Protein AF-A0A7W8HBX2-F1 (afdb_monomer)

Organism: NCBI:txid673271

Solvent-accessible surface area (backbone atoms only — not comparable to full-atom values): 14886 Å² total; per-residue (Å²): 116,73,76,64,54,59,56,54,52,51,50,52,51,31,50,53,49,50,50,54,51,50,54,46,42,48,47,45,54,51,47,56,46,41,61,67,69,67,55,50,74,34,89,86,53,46,50,66,70,73,65,54,54,80,87,74,45,65,56,66,61,54,42,68,72,73,43,78,61,72,91,78,79,60,61,89,78,39,52,32,69,34,90,53,70,47,62,25,18,74,44,86,67,99,77,50,48,79,72,44,74,48,56,47,75,41,57,30,41,41,57,47,45,60,87,52,49,21,77,51,47,35,46,43,69,40,91,51,71,59,37,26,41,28,35,66,73,36,42,59,70,51,48,52,53,50,64,72,71,43,95,52,77,72,89,77,59,98,82,64,100,77,63,77,81,60,63,25,32,29,44,41,70,56,53,41,48,52,50,44,50,32,54,73,61,37,72,93,41,56,82,44,64,86,52,36,90,83,36,63,65,63,49,38,48,48,46,55,41,44,51,33,51,49,35,36,78,63,17,38,39,83,40,72,66,57,77,82,73,75,72,56,71,71,54,53,52,48,50,50,53,31,53,53,46,51,52,53,52,52,52,54,54,55,59,74,73,108

Mean predicted aligned error: 9.75 Å

Foldseek 3Di:
DVVVVVLVVLLVLLVVLVVVLVVLLVVLVVVVVCLVVVLDADPPQCCQVVQPPPQPDPVVCVCVVQQPQDLPDFDLAQKFAAQAKFFFWADPDDDTDTPDIDHHRFIFGDGGALQRCDAQSPWDFHPDAQKTKHFHTHGPVRSVVQVVPPPDPSPPDPPDDDGCPDIGIGGNVVSLVVNLRSLVPDPVNVVCPVVCVVPSRPVSVCSRCVNQVRCSVSSHHHHPHNDSDSDDPVSVVSVVSSVVSVVVVVVVVVVVVD

Structure (mmCIF, N/CA/C/O backbone):
data_AF-A0A7W8HBX2-F1
#
_entry.id   AF-A0A7W8HBX2-F1
#
loop_
_atom_site.group_PDB
_atom_site.id
_atom_site.type_symbol
_atom_site.label_atom_id
_atom_site.label_alt_id
_atom_site.label_comp_id
_atom_site.label_asym_id
_atom_site.label_entity_id
_atom_site.label_seq_id
_atom_site.pdbx_PDB_ins_code
_atom_site.Cartn_x
_atom_site.Cartn_y
_atom_site.Cartn_z
_atom_site.occupancy
_atom_site.B_iso_or_equiv
_atom_site.auth_seq_id
_atom_site.auth_comp_id
_atom_site.auth_asym_id
_atom_site.auth_atom_id
_atom_site.pdbx_PDB_model_num
ATOM 1 N N . MET A 1 1 ? 26.185 17.546 -48.316 1.00 60.44 1 MET A N 1
ATOM 2 C CA . MET A 1 1 ? 26.866 16.833 -47.206 1.00 60.44 1 MET A CA 1
ATOM 3 C C . MET A 1 1 ? 26.104 16.859 -45.871 1.00 60.44 1 MET A C 1
ATOM 5 O O . MET A 1 1 ? 25.909 15.790 -45.310 1.00 60.44 1 MET A O 1
ATOM 9 N N . ARG A 1 2 ? 25.589 18.003 -45.381 1.00 64.12 2 ARG A N 1
ATOM 10 C CA . ARG A 1 2 ? 24.920 18.107 -44.056 1.00 64.12 2 ARG A CA 1
ATOM 11 C C . ARG A 1 2 ? 23.754 17.130 -43.786 1.00 64.12 2 ARG A C 1
ATOM 13 O O . ARG A 1 2 ? 23.665 16.614 -42.680 1.00 64.12 2 ARG A O 1
ATOM 20 N N . LYS A 1 3 ? 22.899 16.806 -44.769 1.00 64.56 3 LYS A N 1
ATOM 21 C CA . LYS A 1 3 ? 21.737 15.904 -44.565 1.00 64.56 3 LYS A CA 1
ATOM 22 C C . LYS A 1 3 ? 22.113 14.458 -44.187 1.00 64.56 3 LYS A C 1
ATOM 24 O O . LYS A 1 3 ? 21.355 13.801 -43.486 1.00 64.56 3 LYS A O 1
ATOM 29 N N . TYR A 1 4 ? 23.287 13.977 -44.603 1.00 67.50 4 TYR A N 1
ATOM 30 C CA . TYR A 1 4 ? 23.757 12.622 -44.282 1.00 67.50 4 TYR A CA 1
ATOM 31 C C . TYR A 1 4 ? 24.335 12.505 -42.867 1.00 67.50 4 TYR A C 1
ATOM 33 O O . TYR A 1 4 ? 24.318 11.424 -42.284 1.00 67.50 4 TYR A O 1
ATOM 41 N N . PHE A 1 5 ? 24.822 13.615 -42.310 1.00 71.94 5 PHE A N 1
ATOM 42 C CA . PHE A 1 5 ? 25.426 13.646 -40.982 1.00 71.94 5 PHE A CA 1
ATOM 43 C C . PHE A 1 5 ? 24.371 13.465 -39.880 1.00 71.94 5 PHE A C 1
ATOM 45 O O . PHE A 1 5 ? 24.514 12.600 -39.020 1.00 71.94 5 PHE A O 1
ATOM 52 N N . PHE A 1 6 ? 23.245 14.180 -39.980 1.00 70.75 6 PHE A N 1
ATOM 53 C CA . PHE A 1 6 ? 22.146 14.081 -39.010 1.00 70.75 6 PHE A CA 1
ATOM 54 C C . PHE A 1 6 ? 21.477 12.699 -38.974 1.00 70.75 6 PHE A C 1
ATOM 56 O O . PHE A 1 6 ? 21.099 12.231 -37.904 1.00 70.75 6 PHE A O 1
ATOM 63 N N . GLY A 1 7 ? 21.367 12.013 -40.118 1.00 73.81 7 GLY A N 1
ATOM 64 C CA . GLY A 1 7 ? 20.793 10.662 -40.169 1.00 73.81 7 GLY A CA 1
ATOM 65 C C . GLY A 1 7 ? 21.642 9.616 -39.439 1.00 73.81 7 GLY A C 1
ATOM 66 O O . GLY A 1 7 ? 21.097 8.731 -38.786 1.00 73.81 7 GLY A O 1
ATOM 67 N N . ARG A 1 8 ? 22.975 9.741 -39.505 1.00 78.62 8 ARG A N 1
ATOM 68 C CA . ARG A 1 8 ? 23.899 8.832 -38.808 1.00 78.62 8 ARG A CA 1
ATOM 69 C C . ARG A 1 8 ? 23.868 9.039 -37.297 1.00 78.62 8 ARG A C 1
ATOM 71 O O . ARG A 1 8 ? 23.810 8.059 -36.567 1.00 78.62 8 ARG A O 1
ATOM 78 N N . ILE A 1 9 ? 23.834 10.291 -36.841 1.00 79.81 9 ILE A N 1
ATOM 79 C CA . ILE A 1 9 ? 23.734 10.607 -35.409 1.00 79.81 9 ILE A CA 1
ATOM 80 C C . ILE A 1 9 ? 22.424 10.067 -34.828 1.00 79.81 9 ILE A C 1
ATOM 82 O O . ILE A 1 9 ? 22.454 9.372 -33.820 1.00 79.81 9 ILE A O 1
ATOM 86 N N . GLY A 1 10 ? 21.288 10.303 -35.496 1.00 77.12 10 GLY A N 1
ATOM 87 C CA . GLY A 1 10 ? 19.992 9.803 -35.022 1.00 77.12 10 GLY A CA 1
ATOM 88 C C . GLY A 1 10 ? 19.938 8.276 -34.901 1.00 77.12 10 GLY A C 1
ATOM 89 O O . GLY A 1 10 ? 19.390 7.756 -33.934 1.00 77.12 10 GLY A O 1
ATOM 90 N N . MET A 1 11 ? 20.561 7.556 -35.839 1.00 76.94 11 MET A N 1
ATOM 91 C CA . MET A 1 11 ? 20.664 6.095 -35.786 1.00 76.94 11 MET A CA 1
ATOM 92 C C . MET A 1 11 ? 21.526 5.621 -34.610 1.00 76.94 11 MET A C 1
ATOM 94 O O . MET A 1 11 ? 21.124 4.707 -33.898 1.00 76.94 11 MET A O 1
ATOM 98 N N . VAL A 1 12 ? 22.676 6.259 -34.371 1.00 81.44 12 VAL A N 1
ATOM 99 C CA . VAL A 1 12 ? 23.541 5.943 -33.222 1.00 81.44 12 VAL A CA 1
ATOM 100 C C . VAL A 1 12 ? 22.809 6.200 -31.903 1.00 81.44 12 VAL A C 1
ATOM 102 O O . VAL A 1 12 ? 22.825 5.338 -31.029 1.00 81.44 12 VAL A O 1
ATOM 105 N N . CYS A 1 13 ? 22.099 7.325 -31.775 1.00 78.25 13 CYS A N 1
ATOM 106 C CA . CYS A 1 13 ? 21.279 7.610 -30.597 1.00 78.25 13 CYS A CA 1
ATOM 107 C C . CYS A 1 13 ? 20.197 6.544 -30.382 1.00 78.25 13 CYS A C 1
ATOM 109 O O . CYS A 1 13 ? 20.060 6.053 -29.266 1.00 78.25 13 CYS A O 1
ATOM 111 N N . ALA A 1 14 ? 19.473 6.136 -31.430 1.00 77.38 14 ALA A N 1
ATOM 112 C CA . ALA A 1 14 ? 18.455 5.089 -31.326 1.00 77.38 14 ALA A CA 1
ATOM 113 C C . ALA A 1 14 ? 19.051 3.739 -30.891 1.00 77.38 14 ALA A C 1
ATOM 115 O O . ALA A 1 14 ? 18.475 3.062 -30.044 1.00 77.38 14 ALA A O 1
ATOM 116 N N . ILE A 1 15 ? 20.228 3.368 -31.406 1.00 80.31 15 ILE A N 1
ATOM 117 C CA . ILE A 1 15 ? 20.931 2.144 -30.991 1.00 80.31 15 ILE A CA 1
ATOM 118 C C . ILE A 1 15 ? 21.321 2.215 -29.509 1.00 80.31 15 ILE A C 1
ATOM 120 O O . ILE A 1 15 ? 21.057 1.270 -28.771 1.00 80.31 15 ILE A O 1
ATOM 124 N N . ILE A 1 16 ? 21.894 3.334 -29.049 1.00 82.75 16 ILE A N 1
ATOM 125 C CA . ILE A 1 16 ? 22.243 3.530 -27.631 1.00 82.75 16 ILE A CA 1
ATOM 126 C C . ILE A 1 16 ? 20.991 3.420 -26.753 1.00 82.75 16 ILE A C 1
ATOM 128 O O . ILE A 1 16 ? 20.999 2.697 -25.761 1.00 82.75 16 ILE A O 1
ATOM 132 N N . CYS A 1 17 ? 19.896 4.075 -27.145 1.00 78.44 17 CYS A N 1
ATOM 133 C CA . CYS A 1 17 ? 18.618 3.995 -26.442 1.00 78.44 17 CYS A CA 1
ATOM 134 C C . CYS A 1 17 ? 18.110 2.545 -26.355 1.00 78.44 17 CYS A C 1
ATOM 136 O O . CYS A 1 17 ? 17.667 2.111 -25.295 1.00 78.44 17 CYS A O 1
ATOM 138 N N . ALA A 1 18 ? 18.211 1.779 -27.447 1.00 78.88 18 ALA A N 1
ATOM 139 C CA . ALA A 1 18 ? 17.781 0.383 -27.486 1.00 78.88 18 ALA A CA 1
ATOM 140 C C . ALA A 1 18 ? 18.631 -0.510 -26.574 1.00 78.88 18 ALA A C 1
ATOM 142 O O . ALA A 1 18 ? 18.089 -1.352 -25.863 1.00 78.88 18 ALA A O 1
ATOM 143 N N . ILE A 1 19 ? 19.950 -0.296 -26.545 1.00 81.81 19 ILE A N 1
ATOM 144 C CA . ILE A 1 19 ? 20.858 -1.004 -25.634 1.00 81.81 19 ILE A CA 1
ATOM 145 C C . ILE A 1 19 ? 20.510 -0.684 -24.176 1.00 81.81 19 ILE A C 1
ATOM 147 O O . ILE A 1 19 ? 20.417 -1.604 -23.369 1.00 81.81 19 ILE A O 1
ATOM 151 N N . LEU A 1 20 ? 20.265 0.586 -23.838 1.00 81.19 20 LEU A N 1
ATOM 152 C CA . LEU A 1 20 ? 19.865 0.986 -22.484 1.00 81.19 20 LEU A CA 1
ATOM 153 C C . LEU A 1 20 ? 18.537 0.339 -22.060 1.00 81.19 20 LEU A C 1
ATOM 155 O O . LEU A 1 20 ? 18.431 -0.144 -20.934 1.00 81.19 20 LEU A O 1
ATOM 159 N N . LEU A 1 21 ? 17.554 0.264 -22.965 1.00 78.44 21 LEU A N 1
ATOM 160 C CA . LEU A 1 21 ? 16.304 -0.470 -22.737 1.00 78.44 21 LEU A CA 1
ATOM 161 C C . LEU A 1 21 ? 16.543 -1.956 -22.491 1.00 78.44 21 LEU A C 1
ATOM 163 O O . LEU A 1 21 ? 16.004 -2.498 -21.532 1.00 78.44 21 LEU A O 1
ATOM 167 N N . MET A 1 22 ? 17.365 -2.611 -23.316 1.00 79.06 22 MET A N 1
ATOM 168 C CA . MET A 1 22 ? 17.658 -4.037 -23.151 1.00 79.06 22 MET A CA 1
ATOM 169 C C . MET A 1 22 ? 18.416 -4.331 -21.857 1.00 79.06 22 MET A C 1
ATOM 171 O O . MET A 1 22 ? 18.051 -5.271 -21.155 1.00 79.06 22 MET A O 1
ATOM 175 N N . LEU A 1 23 ? 19.434 -3.536 -21.512 1.00 77.75 23 LEU A N 1
ATOM 176 C CA . LEU A 1 23 ? 20.180 -3.688 -20.259 1.00 77.75 23 LEU A CA 1
ATOM 177 C C . LEU A 1 23 ? 19.261 -3.535 -19.049 1.00 77.75 23 LEU A C 1
ATOM 179 O O . LEU A 1 23 ? 19.362 -4.308 -18.102 1.00 77.75 23 LEU A O 1
ATOM 183 N N . ARG A 1 24 ? 18.333 -2.578 -19.097 1.00 68.69 24 ARG A N 1
ATOM 184 C CA . ARG A 1 24 ? 17.406 -2.337 -17.995 1.00 68.69 24 ARG A CA 1
ATOM 185 C C . ARG A 1 24 ? 16.304 -3.387 -17.903 1.00 68.69 24 ARG A C 1
ATOM 187 O O . ARG A 1 24 ? 16.041 -3.848 -16.805 1.00 68.69 24 ARG A O 1
ATOM 194 N N . LEU A 1 25 ? 15.717 -3.818 -19.022 1.00 71.88 25 LEU A N 1
ATOM 195 C CA . LEU A 1 25 ? 14.775 -4.943 -19.043 1.00 71.88 25 LEU A CA 1
ATOM 196 C C . LEU A 1 25 ? 15.444 -6.212 -18.501 1.00 71.88 25 LEU A C 1
ATOM 198 O O . LEU A 1 25 ? 14.856 -6.924 -17.694 1.00 71.88 25 LEU A O 1
ATOM 202 N N . SER A 1 26 ? 16.695 -6.455 -18.902 1.00 73.62 26 SER A N 1
ATOM 203 C CA . SER A 1 26 ? 17.500 -7.561 -18.380 1.00 73.62 26 SER A CA 1
ATOM 204 C C . SER A 1 26 ? 17.740 -7.407 -16.881 1.00 73.62 26 SER A C 1
ATOM 206 O O . SER A 1 26 ? 17.541 -8.371 -16.155 1.00 73.62 26 SER A O 1
ATOM 208 N N . TYR A 1 27 ? 18.097 -6.209 -16.405 1.00 74.31 27 TYR A N 1
ATOM 209 C CA . TYR A 1 27 ? 18.223 -5.920 -14.975 1.00 74.31 27 TYR A CA 1
ATOM 210 C C . TYR A 1 27 ? 16.914 -6.182 -14.237 1.00 74.31 27 TYR A C 1
ATOM 212 O O . TYR A 1 27 ? 16.946 -6.859 -13.229 1.00 74.31 27 TYR A O 1
ATOM 220 N N . THR A 1 28 ? 15.765 -5.724 -14.738 1.00 64.62 28 THR A N 1
ATOM 221 C CA . THR A 1 28 ? 14.466 -5.947 -14.093 1.00 64.62 28 THR A CA 1
ATOM 222 C C . THR A 1 28 ? 14.088 -7.425 -14.078 1.00 64.62 28 THR A C 1
ATOM 224 O O . THR A 1 28 ? 13.693 -7.930 -13.039 1.00 64.62 28 THR A O 1
ATOM 227 N N . ILE A 1 29 ? 14.264 -8.159 -15.182 1.00 66.50 29 ILE A N 1
ATOM 228 C CA . ILE A 1 29 ? 14.045 -9.615 -15.212 1.00 66.50 29 ILE A CA 1
ATOM 229 C C . ILE A 1 29 ? 14.968 -10.321 -14.215 1.00 66.50 29 ILE A C 1
ATOM 231 O O . ILE A 1 29 ? 14.516 -11.198 -13.485 1.00 66.50 29 ILE A O 1
ATOM 235 N N . LEU A 1 30 ? 16.251 -9.953 -14.186 1.00 68.56 30 LEU A N 1
ATOM 236 C CA . LEU A 1 30 ? 17.225 -10.526 -13.259 1.00 68.56 30 LEU A CA 1
ATOM 237 C C . LEU A 1 30 ? 16.913 -10.158 -11.813 1.00 68.56 30 LEU A C 1
ATOM 239 O O . LEU A 1 30 ? 17.025 -11.029 -10.969 1.00 68.56 30 LEU A O 1
ATOM 243 N N . TYR A 1 31 ? 16.479 -8.926 -11.557 1.00 66.56 31 TYR A N 1
ATOM 244 C CA . TYR A 1 31 ? 16.056 -8.431 -10.256 1.00 66.56 31 TYR A CA 1
ATOM 245 C C . TYR A 1 31 ? 14.834 -9.206 -9.771 1.00 66.56 31 TYR A C 1
ATOM 247 O O . TYR A 1 31 ? 14.880 -9.804 -8.714 1.00 66.56 31 TYR A O 1
ATOM 255 N N . ASN A 1 32 ? 13.790 -9.342 -10.588 1.00 64.06 32 ASN A N 1
ATOM 256 C CA . ASN A 1 32 ? 12.598 -10.130 -10.249 1.00 64.06 32 ASN A CA 1
ATOM 257 C C . ASN A 1 32 ? 12.916 -11.620 -10.058 1.00 64.06 32 ASN A C 1
ATOM 259 O O . ASN A 1 32 ? 12.331 -12.307 -9.221 1.00 64.06 32 ASN A O 1
ATOM 263 N N . ARG A 1 33 ? 13.883 -12.133 -10.824 1.00 67.50 33 ARG A N 1
ATOM 264 C CA . ARG A 1 33 ? 14.405 -13.482 -10.627 1.00 67.50 33 ARG A CA 1
ATOM 265 C C . ARG A 1 33 ? 15.247 -13.591 -9.356 1.00 67.50 33 ARG A C 1
ATOM 267 O O . ARG A 1 33 ? 15.196 -14.640 -8.736 1.00 67.50 33 ARG A O 1
ATOM 274 N N . SER A 1 34 ? 16.008 -12.572 -8.960 1.00 65.38 34 SER A N 1
ATOM 275 C CA . SER A 1 34 ? 16.701 -12.560 -7.666 1.00 65.38 34 SER A CA 1
ATOM 276 C C . SER A 1 34 ? 15.711 -12.416 -6.517 1.00 65.38 34 SER A C 1
ATOM 278 O O . SER A 1 34 ? 15.906 -13.091 -5.518 1.00 65.38 34 SER A O 1
ATOM 280 N N . LEU A 1 35 ? 14.603 -11.672 -6.692 1.00 63.97 35 LEU A N 1
ATOM 281 C CA . LEU A 1 35 ? 13.535 -11.590 -5.687 1.00 63.97 35 LEU A CA 1
ATOM 282 C C . LEU A 1 35 ? 13.056 -12.992 -5.287 1.00 63.97 35 LEU A C 1
ATOM 284 O O . LEU A 1 35 ? 12.868 -13.292 -4.118 1.00 63.97 35 LEU A O 1
ATOM 288 N N . THR A 1 36 ? 12.907 -13.872 -6.275 1.00 66.00 36 THR A N 1
ATOM 289 C CA . THR A 1 36 ? 12.428 -15.247 -6.078 1.00 66.00 36 THR A CA 1
ATOM 290 C C . THR A 1 36 ? 13.537 -16.247 -5.759 1.00 66.00 36 THR A C 1
ATOM 292 O O . THR A 1 36 ? 13.312 -17.198 -5.021 1.00 66.00 36 THR A O 1
ATOM 295 N N . LYS A 1 37 ? 14.729 -16.087 -6.342 1.00 66.06 37 LYS A N 1
ATOM 296 C CA . LYS A 1 37 ? 15.834 -17.051 -6.226 1.00 66.06 37 LYS A CA 1
ATOM 297 C C . LYS A 1 37 ? 16.649 -16.872 -4.947 1.00 66.06 37 LYS A C 1
ATOM 299 O O . LYS A 1 37 ? 17.124 -17.865 -4.406 1.00 66.06 37 LYS A O 1
ATOM 304 N N . ASP A 1 38 ? 16.843 -15.628 -4.527 1.00 61.53 38 ASP A N 1
ATOM 305 C CA . ASP A 1 38 ? 17.666 -15.269 -3.372 1.00 61.53 38 ASP A CA 1
ATOM 306 C C . ASP A 1 38 ? 16.795 -14.980 -2.138 1.00 61.53 38 ASP A C 1
ATOM 308 O O . ASP A 1 38 ? 17.301 -14.474 -1.143 1.00 61.53 38 ASP A O 1
ATOM 312 N N . PHE A 1 39 ? 15.500 -15.319 -2.194 1.00 67.94 39 PHE A N 1
ATOM 313 C CA . PHE A 1 39 ? 14.647 -15.356 -1.013 1.00 67.94 39 PHE A CA 1
ATOM 314 C C . PHE A 1 39 ? 15.213 -16.396 -0.043 1.00 67.94 39 PHE A C 1
ATOM 316 O O . PHE A 1 39 ? 15.122 -17.605 -0.279 1.00 67.94 39 PHE A O 1
ATOM 323 N N . VAL A 1 40 ? 15.858 -15.907 1.012 1.00 66.19 40 VAL A N 1
ATOM 324 C CA . VAL A 1 40 ? 16.327 -16.716 2.131 1.00 66.19 40 VAL A CA 1
ATOM 325 C C . VAL A 1 40 ? 15.321 -16.503 3.252 1.00 66.19 40 VAL A C 1
ATOM 327 O O . VAL A 1 40 ? 15.221 -15.373 3.717 1.00 66.19 40 VAL A O 1
ATOM 330 N N . PRO A 1 41 ? 14.574 -17.543 3.648 1.00 67.38 41 PRO A N 1
ATOM 331 C CA . PRO A 1 41 ? 13.617 -17.449 4.740 1.00 67.38 41 PRO A CA 1
ATOM 332 C C . PRO A 1 41 ? 14.287 -16.896 6.007 1.00 67.38 41 PRO A C 1
ATOM 334 O O . PRO A 1 41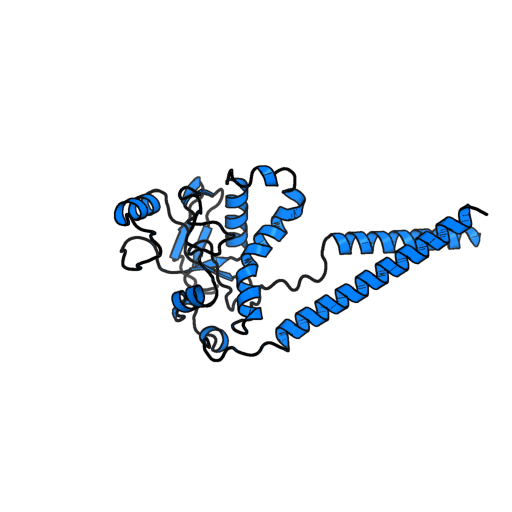 ? 15.335 -17.405 6.406 1.00 67.38 41 PRO A O 1
ATOM 337 N N . ASP A 1 42 ? 13.705 -15.867 6.622 1.00 72.75 42 ASP A N 1
ATOM 338 C CA . ASP A 1 42 ? 14.051 -15.471 7.990 1.00 72.75 42 ASP A CA 1
ATOM 339 C C . ASP A 1 42 ? 13.580 -16.568 8.961 1.00 72.75 42 ASP A C 1
ATOM 341 O O . ASP A 1 42 ? 12.409 -16.950 8.956 1.00 72.75 42 ASP A O 1
ATOM 345 N N . ASP A 1 43 ? 14.491 -17.087 9.786 1.00 74.25 43 ASP A N 1
ATOM 346 C CA . ASP A 1 43 ? 14.215 -18.168 10.737 1.00 74.25 43 ASP A CA 1
ATOM 347 C C . ASP A 1 43 ? 13.386 -17.694 11.955 1.00 74.25 43 ASP A C 1
ATOM 349 O O . ASP A 1 43 ? 12.975 -18.513 12.780 1.00 74.25 43 ASP A O 1
ATOM 353 N N . TRP A 1 44 ? 13.199 -16.379 12.143 1.00 69.69 44 TRP A N 1
ATOM 354 C CA . TRP A 1 44 ? 12.597 -15.803 13.358 1.00 69.69 44 TRP A CA 1
ATOM 355 C C . TRP A 1 44 ? 11.115 -15.443 13.222 1.00 69.69 44 TRP A C 1
ATOM 357 O O . TRP A 1 44 ? 10.415 -15.327 14.241 1.00 69.69 44 TRP A O 1
ATOM 367 N N . ILE A 1 45 ? 10.644 -15.256 11.988 1.00 74.44 45 ILE A N 1
ATOM 368 C CA . ILE A 1 45 ? 9.245 -14.977 11.649 1.00 74.44 45 ILE A CA 1
ATOM 369 C C . ILE A 1 45 ? 8.848 -15.947 10.534 1.00 74.44 45 ILE A C 1
ATOM 371 O O . ILE A 1 45 ? 8.953 -15.656 9.342 1.00 74.44 45 ILE A O 1
ATOM 375 N N . THR A 1 46 ? 8.444 -17.149 10.947 1.00 79.44 46 THR A N 1
ATOM 376 C CA . THR A 1 46 ? 8.042 -18.223 10.031 1.00 79.44 46 THR A CA 1
ATOM 377 C C . THR A 1 46 ? 6.562 -18.146 9.685 1.00 79.44 46 THR A C 1
ATOM 379 O O . THR A 1 46 ? 6.131 -18.826 8.765 1.00 79.44 46 THR A O 1
ATOM 382 N N . GLU A 1 47 ? 5.777 -17.291 10.348 1.00 83.38 47 GLU A N 1
ATOM 383 C CA . GLU A 1 47 ? 4.321 -17.231 10.208 1.00 83.38 47 GLU A CA 1
ATOM 384 C C . GLU A 1 47 ? 3.897 -16.991 8.749 1.00 83.38 47 GLU A C 1
ATOM 386 O O . GLU A 1 47 ? 3.003 -17.667 8.237 1.00 83.38 47 GLU A O 1
ATOM 391 N N . TYR A 1 48 ? 4.602 -16.104 8.033 1.00 81.00 48 TYR A N 1
ATOM 392 C CA . TYR A 1 48 ? 4.370 -15.900 6.603 1.00 81.00 48 TYR A CA 1
ATOM 393 C C . TYR A 1 48 ? 4.744 -17.124 5.758 1.00 81.00 48 TYR A C 1
ATOM 395 O O . TYR A 1 48 ? 4.026 -17.472 4.822 1.00 81.00 48 TYR A O 1
ATOM 403 N N . GLN A 1 49 ? 5.852 -17.783 6.084 1.00 76.50 49 GLN A N 1
ATOM 404 C CA . GLN A 1 49 ? 6.406 -18.913 5.332 1.00 76.50 49 GLN A CA 1
ATOM 405 C C . GLN A 1 49 ? 5.568 -20.183 5.518 1.00 76.50 49 GLN A C 1
ATOM 407 O O . GLN A 1 49 ? 5.325 -20.927 4.563 1.00 76.50 49 GLN A O 1
ATOM 412 N N . ASP A 1 50 ? 5.065 -20.379 6.731 1.00 83.56 50 ASP A N 1
ATOM 413 C CA . ASP A 1 50 ? 4.216 -21.492 7.143 1.00 83.56 50 ASP A CA 1
ATOM 414 C C . ASP A 1 50 ? 2.775 -21.348 6.629 1.00 83.56 50 ASP A C 1
ATOM 416 O O . ASP A 1 50 ? 1.977 -22.272 6.775 1.00 83.56 50 ASP A O 1
ATOM 420 N N . HIS A 1 51 ? 2.457 -20.228 5.966 1.00 82.94 51 HIS A N 1
ATOM 421 C CA . HIS A 1 51 ? 1.112 -19.899 5.494 1.00 82.94 51 HIS A CA 1
ATOM 422 C C . HIS A 1 51 ? 0.083 -19.869 6.638 1.00 82.94 51 HIS A C 1
ATOM 424 O O . HIS A 1 51 ? -1.057 -20.305 6.462 1.00 82.94 51 HIS A O 1
ATOM 430 N N . SER A 1 52 ? 0.489 -19.377 7.816 1.00 86.50 52 SER A N 1
ATOM 431 C CA . SER A 1 52 ? -0.420 -19.158 8.945 1.00 86.50 52 SER A CA 1
ATOM 432 C C . SER A 1 52 ? -1.537 -18.200 8.542 1.00 86.50 52 SER A C 1
ATOM 434 O O . SER A 1 52 ? -1.310 -17.280 7.757 1.00 86.50 52 SER A O 1
ATOM 436 N N . SER A 1 53 ? -2.745 -18.369 9.083 1.00 87.06 53 SER A N 1
ATOM 437 C CA . SER A 1 53 ? -3.812 -17.395 8.822 1.00 87.06 53 SER A CA 1
ATOM 438 C C . SER A 1 53 ? -3.388 -16.003 9.300 1.00 87.06 53 SER A C 1
ATOM 440 O O . SER A 1 53 ? -2.752 -15.882 10.347 1.00 87.06 53 SER A O 1
ATOM 442 N N . MET A 1 54 ? -3.776 -14.942 8.583 1.00 88.50 54 MET A N 1
ATOM 443 C CA . MET A 1 54 ? -3.460 -13.563 8.986 1.00 88.50 54 MET A CA 1
ATOM 444 C C . MET A 1 54 ? -3.995 -13.224 10.391 1.00 88.50 54 MET A C 1
ATOM 446 O O . MET A 1 54 ? -3.390 -12.421 11.094 1.00 88.50 54 MET A O 1
ATOM 450 N N . ASP A 1 55 ? -5.099 -13.852 10.815 1.00 85.62 55 ASP A N 1
ATOM 451 C CA . ASP A 1 55 ? -5.671 -13.719 12.166 1.00 85.62 55 ASP A CA 1
ATOM 452 C C . ASP A 1 55 ? -4.841 -14.417 13.259 1.00 85.62 55 ASP A C 1
ATOM 454 O O . ASP A 1 55 ? -4.957 -14.081 14.436 1.00 85.62 55 ASP A O 1
ATOM 458 N N . GLU A 1 56 ? -4.031 -15.410 12.890 1.00 86.38 56 GLU A N 1
ATOM 459 C CA . GLU A 1 56 ? -3.184 -16.178 13.812 1.00 86.38 56 GLU A CA 1
ATOM 460 C C . GLU A 1 56 ? -1.782 -15.573 13.953 1.00 86.38 56 GLU A C 1
ATOM 462 O O . GLU A 1 56 ? -1.037 -15.946 14.861 1.00 86.38 56 GLU A O 1
ATOM 467 N N . MET A 1 57 ? -1.409 -14.650 13.062 1.00 86.12 57 MET A N 1
ATOM 468 C CA . MET A 1 57 ? -0.116 -13.980 13.101 1.00 86.12 57 MET A CA 1
ATOM 469 C C . MET A 1 57 ? -0.044 -12.972 14.247 1.00 86.12 57 MET A C 1
ATOM 471 O O . MET A 1 57 ? -0.975 -12.204 14.490 1.00 86.12 57 MET A O 1
ATOM 475 N N . ASP A 1 58 ? 1.124 -12.891 14.883 1.00 86.25 58 ASP A N 1
ATOM 476 C CA . ASP A 1 58 ? 1.453 -11.781 15.774 1.00 86.25 58 ASP A CA 1
ATOM 477 C C . ASP A 1 58 ? 1.789 -10.540 14.932 1.00 86.25 58 ASP A C 1
ATOM 479 O O . ASP A 1 58 ? 2.946 -10.221 14.643 1.00 86.25 58 ASP A O 1
ATOM 483 N N . ILE A 1 59 ? 0.732 -9.874 14.462 1.00 83.75 59 ILE A N 1
ATOM 484 C CA . ILE A 1 59 ? 0.845 -8.690 13.612 1.00 83.75 59 ILE A CA 1
ATOM 485 C C . ILE A 1 59 ? 1.625 -7.585 14.325 1.00 83.75 59 ILE A C 1
ATOM 487 O O . ILE A 1 59 ? 2.421 -6.908 13.682 1.00 83.75 59 ILE A O 1
ATOM 491 N N . GLU A 1 60 ? 1.450 -7.421 15.637 1.00 81.12 60 GLU A N 1
ATOM 492 C CA . GLU A 1 60 ? 2.187 -6.423 16.416 1.00 81.12 60 GLU A CA 1
ATOM 493 C C . GLU A 1 60 ? 3.691 -6.694 16.369 1.00 81.12 60 GLU A C 1
ATOM 495 O O . GLU A 1 60 ? 4.455 -5.796 16.020 1.00 81.12 60 GLU A O 1
ATOM 500 N N . LYS A 1 61 ? 4.119 -7.944 16.588 1.00 83.56 61 LYS A N 1
ATOM 501 C CA . LYS A 1 61 ? 5.528 -8.338 16.454 1.00 83.56 61 LYS A CA 1
ATOM 502 C C . LYS A 1 61 ? 6.079 -8.048 15.057 1.00 83.56 61 LYS A C 1
ATOM 504 O O . LYS A 1 61 ? 7.207 -7.566 14.948 1.00 83.56 61 LYS A O 1
ATOM 509 N N . ILE A 1 62 ? 5.323 -8.327 13.992 1.00 82.69 62 ILE A N 1
ATOM 510 C CA . ILE A 1 62 ? 5.746 -8.042 12.606 1.00 82.69 62 ILE A CA 1
ATOM 511 C C . ILE A 1 62 ? 5.888 -6.531 12.390 1.00 82.69 62 ILE A C 1
ATOM 513 O O . ILE A 1 62 ? 6.892 -6.077 11.832 1.00 82.69 62 ILE A O 1
ATOM 517 N N . VAL A 1 63 ? 4.903 -5.754 12.849 1.00 81.75 63 VAL A N 1
ATOM 518 C CA . VAL A 1 63 ? 4.913 -4.291 12.759 1.00 81.75 63 VAL A CA 1
ATOM 519 C C . VAL A 1 63 ? 6.122 -3.724 13.501 1.00 81.75 63 VAL A C 1
ATOM 521 O O . VAL A 1 63 ? 6.916 -3.013 12.896 1.00 81.75 63 VAL A O 1
ATOM 524 N N . ASP A 1 64 ? 6.333 -4.112 14.755 1.00 80.69 64 ASP A N 1
ATOM 525 C CA . ASP A 1 64 ? 7.435 -3.621 15.587 1.00 80.69 64 ASP A CA 1
ATOM 526 C C . ASP A 1 64 ? 8.821 -4.036 15.071 1.00 80.69 64 ASP A C 1
ATOM 528 O O . ASP A 1 64 ? 9.794 -3.295 15.239 1.00 80.69 64 ASP A O 1
ATOM 532 N N . SER A 1 65 ? 8.932 -5.213 14.444 1.00 81.44 65 SER A N 1
ATOM 533 C CA . SER A 1 65 ? 10.218 -5.745 13.971 1.00 81.44 65 SER A CA 1
ATOM 534 C C . SER A 1 65 ? 10.706 -5.067 12.694 1.00 81.44 65 SER A C 1
ATOM 536 O O . SER A 1 65 ? 11.902 -4.810 12.560 1.00 81.44 65 SER A O 1
ATOM 538 N N . TYR A 1 66 ? 9.799 -4.766 11.760 1.00 77.69 66 TYR A N 1
ATOM 539 C CA . TYR A 1 66 ? 10.181 -4.276 10.431 1.00 77.69 66 TYR A CA 1
ATOM 540 C C . TYR A 1 66 ? 9.803 -2.818 10.196 1.00 77.69 66 TYR A C 1
ATOM 542 O O . TYR A 1 66 ? 10.501 -2.089 9.492 1.00 77.69 66 TYR A O 1
ATOM 550 N N . PHE A 1 67 ? 8.730 -2.340 10.811 1.00 77.69 67 PHE A N 1
ATOM 551 C CA . PHE A 1 67 ? 8.204 -1.014 10.545 1.00 77.69 67 PHE A CA 1
ATOM 552 C C . PHE A 1 67 ? 8.623 -0.086 11.678 1.00 77.69 67 PHE A C 1
ATOM 554 O O . PHE A 1 67 ? 8.091 -0.109 12.782 1.00 77.69 67 PHE A O 1
ATOM 561 N N . SER A 1 68 ? 9.610 0.769 11.401 1.00 67.94 68 SER A N 1
ATOM 562 C CA . SER A 1 68 ? 9.998 1.832 12.328 1.00 67.94 68 SER A CA 1
ATOM 563 C C . SER A 1 68 ? 8.883 2.875 12.414 1.00 67.94 68 SER A C 1
ATOM 565 O O . SER A 1 68 ? 8.900 3.881 11.702 1.00 67.94 68 SER A O 1
ATOM 567 N N . VAL A 1 69 ? 7.910 2.641 13.294 1.00 62.03 69 VAL A N 1
ATOM 568 C CA . VAL A 1 69 ? 6.834 3.585 13.592 1.00 62.03 69 VAL A CA 1
ATOM 569 C C . VAL A 1 69 ? 7.462 4.786 14.295 1.00 62.03 69 VAL A C 1
ATOM 571 O O . VAL A 1 69 ? 7.703 4.761 15.499 1.00 62.03 69 VAL A O 1
ATOM 574 N N . SER A 1 70 ? 7.799 5.841 13.548 1.00 56.88 70 SER A N 1
ATOM 575 C CA . SER A 1 70 ? 8.316 7.065 14.160 1.00 56.88 70 SER A CA 1
ATOM 576 C C . SER A 1 70 ? 7.159 7.808 14.837 1.00 56.88 70 SER A C 1
ATOM 578 O O . SER A 1 70 ? 6.255 8.276 14.141 1.00 56.88 70 SER A O 1
ATOM 580 N N . PRO A 1 71 ? 7.159 7.960 16.174 1.00 51.31 71 PRO A N 1
ATOM 581 C CA . PRO A 1 71 ? 6.037 8.553 16.902 1.00 51.31 71 PRO A CA 1
ATOM 582 C C . PRO A 1 71 ? 6.009 10.090 16.825 1.00 51.31 71 PRO A C 1
ATOM 584 O O . PRO A 1 71 ? 5.212 10.731 17.507 1.00 51.31 71 PRO A O 1
ATOM 587 N N . LEU A 1 72 ? 6.905 10.710 16.054 1.00 48.22 72 LEU A N 1
ATOM 588 C CA . LEU A 1 72 ? 7.194 12.136 16.149 1.00 48.22 72 LEU A CA 1
ATOM 589 C C . LEU A 1 72 ? 6.768 12.888 14.881 1.00 48.22 72 LEU A C 1
ATOM 591 O O . LEU A 1 72 ? 7.437 12.826 13.854 1.00 48.22 72 LEU A O 1
ATOM 595 N N . ASN A 1 73 ? 5.711 13.695 15.044 1.00 54.34 73 ASN A N 1
ATOM 596 C CA . ASN A 1 73 ? 5.305 14.847 14.218 1.00 54.34 73 ASN A CA 1
ATOM 597 C C . ASN A 1 73 ? 4.275 14.637 13.097 1.00 54.34 73 ASN A C 1
ATOM 599 O O . ASN A 1 73 ? 4.089 15.561 12.306 1.00 54.34 73 ASN A O 1
ATOM 603 N N . ALA A 1 74 ? 3.562 13.510 13.030 1.00 55.69 74 ALA A N 1
ATOM 604 C CA . ALA A 1 74 ? 2.394 13.460 12.149 1.00 55.69 74 ALA A CA 1
ATOM 605 C C . ALA A 1 74 ? 1.304 14.416 12.684 1.00 55.69 74 ALA A C 1
ATOM 607 O O . ALA A 1 74 ? 1.009 14.370 13.884 1.00 55.69 74 ALA A O 1
ATOM 608 N N . PRO A 1 75 ? 0.725 15.299 11.849 1.00 58.66 75 PRO A N 1
ATOM 609 C CA . PRO A 1 75 ? -0.393 16.137 12.261 1.00 58.66 75 PRO A CA 1
ATOM 610 C C . PRO A 1 75 ? -1.528 15.248 12.772 1.00 58.66 75 PRO A C 1
ATOM 612 O O . PRO A 1 75 ? -1.963 14.325 12.085 1.00 58.66 75 PRO A O 1
ATOM 615 N N . LEU A 1 76 ? -1.977 15.504 14.001 1.00 61.03 76 LEU A N 1
ATOM 616 C CA . LEU A 1 76 ? -2.974 14.683 14.698 1.00 61.03 76 LEU A CA 1
ATOM 617 C C . LEU A 1 76 ? -4.375 14.768 14.056 1.00 61.03 76 LEU A C 1
ATOM 619 O O . LEU A 1 76 ? -5.279 14.044 14.437 1.00 61.03 76 LEU A O 1
ATOM 623 N N . ASP A 1 77 ? -4.592 15.637 13.078 1.00 70.56 77 ASP A N 1
ATOM 624 C CA . ASP A 1 77 ? -5.906 15.977 12.531 1.00 70.56 77 ASP A CA 1
ATOM 625 C C . ASP A 1 77 ? -6.094 15.581 11.058 1.00 70.56 77 ASP A C 1
ATOM 627 O O . ASP A 1 77 ? -6.997 16.074 10.369 1.00 70.56 77 ASP A O 1
ATOM 631 N N . GLN A 1 78 ? -5.280 14.646 10.566 1.00 83.44 78 GLN A N 1
ATOM 632 C CA . GLN A 1 78 ? -5.423 14.123 9.215 1.00 83.44 78 GLN A CA 1
ATOM 633 C C . GLN A 1 78 ? -6.719 13.311 9.073 1.00 83.44 78 GLN A C 1
ATOM 635 O O . GLN A 1 78 ? -7.002 12.364 9.807 1.00 83.44 78 GLN A O 1
ATOM 640 N N . SER A 1 79 ? -7.550 13.711 8.111 1.00 89.56 79 SER A N 1
ATOM 641 C CA . SER A 1 79 ? -8.829 13.058 7.843 1.00 89.56 79 SER A CA 1
ATOM 642 C C . SER A 1 79 ? -9.130 12.997 6.353 1.00 89.56 79 SER A C 1
ATOM 644 O O . SER A 1 79 ? -8.606 13.773 5.555 1.00 89.56 79 SER A O 1
ATOM 646 N N . VAL A 1 80 ? -9.992 12.055 5.988 1.00 91.44 80 VAL A N 1
ATOM 647 C CA . VAL A 1 80 ? -10.463 11.831 4.626 1.00 91.44 80 VAL A CA 1
ATOM 648 C C . VAL A 1 80 ? -11.979 11.667 4.635 1.00 91.44 80 VAL A C 1
ATOM 650 O O . VAL A 1 80 ? -12.538 10.980 5.488 1.00 91.44 80 VAL A O 1
ATOM 653 N N . VAL A 1 81 ? -12.657 12.310 3.688 1.00 94.25 81 VAL A N 1
ATOM 654 C CA . VAL A 1 81 ? -14.084 12.092 3.417 1.00 94.25 81 VAL A CA 1
ATOM 655 C C . VAL A 1 81 ? -14.218 11.157 2.223 1.00 94.25 81 VAL A C 1
ATOM 657 O O . VAL A 1 81 ? -13.697 11.452 1.147 1.00 94.25 81 VAL A O 1
ATOM 660 N N . LEU A 1 82 ? -14.894 10.023 2.389 1.00 94.50 82 LEU A N 1
ATOM 661 C CA . LEU A 1 82 ? -15.015 9.027 1.318 1.00 94.50 82 LEU A CA 1
ATOM 662 C C . LEU A 1 82 ? -16.118 9.412 0.326 1.00 94.50 82 LEU A C 1
ATOM 664 O O . LEU A 1 82 ? -17.169 9.899 0.727 1.00 94.50 82 LEU A O 1
ATOM 668 N N . ASP A 1 83 ? -15.903 9.183 -0.968 1.00 95.19 83 ASP A N 1
ATOM 669 C CA . ASP A 1 83 ? -16.929 9.362 -2.013 1.00 95.19 83 ASP A CA 1
ATOM 670 C C . ASP A 1 83 ? -17.661 8.057 -2.380 1.00 95.19 83 ASP A C 1
ATOM 672 O O . ASP A 1 83 ? -18.683 8.092 -3.067 1.00 95.19 83 ASP A O 1
ATOM 676 N N . ARG A 1 84 ? -17.176 6.916 -1.875 1.00 97.12 84 ARG A N 1
ATOM 677 C CA . ARG A 1 84 ? -17.789 5.595 -2.019 1.00 97.12 84 ARG A CA 1
ATOM 678 C C . ARG A 1 84 ? -17.649 4.784 -0.736 1.00 97.12 84 ARG A C 1
ATOM 680 O O . ARG A 1 84 ? -16.763 5.048 0.074 1.00 97.12 84 ARG A O 1
ATOM 687 N N . ASP A 1 85 ? -18.517 3.790 -0.590 1.00 96.81 85 ASP A N 1
ATOM 688 C CA . ASP A 1 85 ? -18.427 2.827 0.503 1.00 96.81 85 ASP A CA 1
ATOM 689 C C . ASP A 1 85 ? -17.177 1.947 0.346 1.00 96.81 85 ASP A C 1
ATOM 691 O O . ASP A 1 85 ? -16.814 1.581 -0.774 1.00 96.81 85 ASP A O 1
ATOM 695 N N . ILE A 1 86 ? -16.559 1.577 1.467 1.00 96.06 86 ILE A N 1
ATOM 696 C CA . ILE A 1 86 ? -15.426 0.643 1.536 1.00 96.06 86 ILE A CA 1
ATOM 697 C C . ILE A 1 86 ? -15.742 -0.445 2.550 1.00 96.06 86 ILE A C 1
ATOM 699 O O . ILE A 1 86 ? -16.360 -0.184 3.583 1.00 96.06 86 ILE A O 1
ATOM 703 N N . TYR A 1 87 ? -15.300 -1.662 2.262 1.00 94.56 87 TYR A N 1
ATOM 704 C CA . TYR A 1 87 ? -15.629 -2.840 3.045 1.00 94.56 87 TYR A CA 1
ATOM 705 C C . TYR A 1 87 ? -14.360 -3.564 3.481 1.00 94.56 87 TYR A C 1
ATOM 707 O O . TYR A 1 87 ? -13.432 -3.742 2.693 1.00 94.56 87 TYR A O 1
ATOM 715 N N . TYR A 1 88 ? -14.359 -3.997 4.737 1.00 94.12 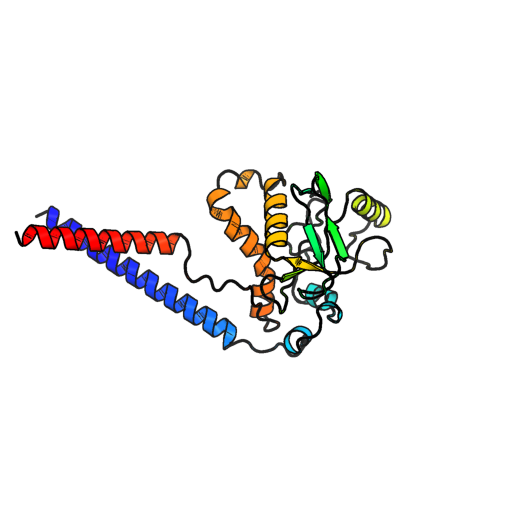88 TYR A N 1
ATOM 716 C CA . TYR A 1 88 ? -13.385 -4.922 5.296 1.00 94.12 88 TYR A CA 1
ATOM 717 C C . TYR A 1 88 ? -14.080 -6.246 5.574 1.00 94.12 88 TYR A C 1
ATOM 719 O O . TYR A 1 88 ? -15.232 -6.278 6.020 1.00 94.12 88 TYR A O 1
ATOM 727 N N . TYR A 1 89 ? -13.360 -7.326 5.334 1.00 94.69 89 TYR A N 1
ATOM 728 C CA . TYR A 1 89 ? -13.867 -8.683 5.308 1.00 94.69 89 TYR A CA 1
ATOM 729 C C . TYR A 1 89 ? -13.098 -9.564 6.288 1.00 94.69 89 TYR A C 1
ATOM 731 O O . TYR A 1 89 ? -11.941 -9.286 6.599 1.00 94.69 89 TYR A O 1
ATOM 739 N N . SER A 1 90 ? -13.744 -10.624 6.764 1.00 92.81 90 SER A N 1
ATOM 740 C CA . SER A 1 90 ? -13.117 -11.609 7.651 1.00 92.81 90 SER A CA 1
ATOM 741 C C . SER A 1 90 ? -12.105 -12.490 6.931 1.00 92.81 90 SER A C 1
ATOM 743 O O . SER A 1 90 ? -11.137 -12.913 7.536 1.00 92.81 90 SER A O 1
ATOM 745 N N . GLU A 1 91 ? -12.323 -12.754 5.644 1.00 92.56 91 GLU A N 1
ATOM 746 C CA . GLU A 1 91 ? -11.518 -13.662 4.827 1.00 92.56 91 GLU A CA 1
ATOM 747 C C . GLU A 1 91 ? -11.492 -13.173 3.366 1.00 92.56 91 GLU A C 1
ATOM 749 O O . GLU A 1 91 ? -12.393 -12.424 2.955 1.00 92.56 91 GLU A O 1
ATOM 754 N N . PRO A 1 92 ? -10.495 -13.591 2.570 1.00 90.31 92 PRO A N 1
ATOM 755 C CA . PRO A 1 92 ? -10.451 -13.326 1.140 1.00 90.31 92 PRO A CA 1
ATOM 756 C C . PRO A 1 92 ? -11.359 -14.299 0.356 1.00 90.31 92 PRO A C 1
ATOM 758 O O . PRO A 1 92 ? -11.076 -15.485 0.259 1.00 90.31 92 PRO A O 1
ATOM 761 N N . ASP A 1 93 ? -12.425 -13.771 -0.265 1.00 84.62 93 ASP A N 1
ATOM 762 C CA . ASP A 1 93 ? -13.369 -14.472 -1.167 1.00 84.62 93 ASP A CA 1
ATOM 763 C C . ASP A 1 93 ? -14.098 -15.724 -0.583 1.00 84.62 93 ASP A C 1
ATOM 765 O O . ASP A 1 93 ? -13.838 -16.198 0.515 1.00 84.62 93 ASP A O 1
ATOM 769 N N . GLY A 1 94 ? -15.116 -16.239 -1.292 1.00 59.59 94 GLY A N 1
ATOM 770 C CA . GLY A 1 94 ? -15.784 -17.523 -0.985 1.00 59.59 94 GLY A CA 1
ATOM 771 C C . GLY A 1 94 ? -16.981 -17.462 -0.026 1.00 59.59 94 GLY A C 1
ATOM 772 O O . GLY A 1 94 ? -18.083 -17.794 -0.450 1.00 59.59 94 GLY A O 1
ATOM 773 N N . ASP A 1 95 ? -16.779 -17.005 1.214 1.00 67.06 95 ASP A N 1
ATOM 774 C CA . ASP A 1 95 ? -17.811 -16.922 2.279 1.00 67.06 95 ASP A CA 1
ATOM 775 C C . ASP A 1 95 ? -17.602 -15.709 3.223 1.00 67.06 95 ASP A C 1
ATOM 777 O O . ASP A 1 95 ? -18.116 -15.644 4.343 1.00 67.06 95 ASP A O 1
ATOM 781 N N . SER A 1 96 ? -16.844 -14.715 2.758 1.00 80.50 96 SER A N 1
ATOM 782 C CA . SER A 1 96 ? -16.375 -13.573 3.544 1.00 80.50 96 SER A CA 1
ATOM 783 C C . SER A 1 96 ? -17.507 -12.773 4.212 1.00 80.50 96 SER A C 1
ATOM 785 O O . SER A 1 96 ? -18.377 -12.218 3.528 1.00 80.50 96 SER A O 1
ATOM 787 N N . GLN A 1 97 ? -17.462 -12.635 5.540 1.00 91.56 97 GLN A N 1
ATOM 788 C CA . GLN A 1 97 ? -18.362 -11.749 6.281 1.00 91.56 97 GLN A CA 1
ATOM 789 C C . GLN A 1 97 ? -17.807 -10.325 6.290 1.00 91.56 97 GLN A C 1
ATOM 791 O O . GLN A 1 97 ? -16.605 -10.120 6.446 1.00 91.56 97 GLN A O 1
ATOM 796 N N . ILE A 1 98 ? -18.683 -9.327 6.147 1.00 92.44 98 ILE A N 1
ATOM 797 C CA . ILE A 1 98 ? -18.295 -7.919 6.288 1.00 92.44 98 ILE A CA 1
ATOM 798 C C . ILE A 1 98 ? -18.025 -7.650 7.773 1.00 92.44 98 ILE A C 1
ATOM 800 O O . ILE A 1 98 ? -18.957 -7.641 8.576 1.00 92.44 98 ILE A O 1
ATOM 804 N N . LEU A 1 99 ? -16.761 -7.404 8.121 1.00 91.38 99 LEU A N 1
ATOM 805 C CA . LEU A 1 99 ? -16.341 -7.010 9.468 1.00 91.38 99 LEU A CA 1
ATOM 806 C C . LEU A 1 99 ? -16.617 -5.531 9.729 1.00 91.38 99 LEU A C 1
ATOM 808 O O . LEU A 1 99 ? -17.084 -5.146 10.799 1.00 91.38 99 LEU A O 1
ATOM 812 N N . CYS A 1 100 ? -16.310 -4.690 8.743 1.00 91.69 100 CYS A N 1
ATOM 813 C CA . CYS A 1 100 ? -16.438 -3.247 8.859 1.00 91.69 100 CYS A CA 1
ATOM 814 C C . CYS A 1 100 ? -16.868 -2.646 7.523 1.00 91.69 100 CYS A C 1
ATOM 816 O O . CYS A 1 100 ? -16.420 -3.071 6.458 1.00 91.69 100 CYS A O 1
ATOM 818 N N . LYS A 1 101 ? -17.727 -1.630 7.593 1.00 94.19 101 LYS A N 1
ATOM 819 C CA . LYS A 1 101 ? -18.107 -0.799 6.458 1.00 94.19 101 LYS A CA 1
ATOM 820 C C . LYS A 1 101 ? -17.756 0.649 6.777 1.00 94.19 101 LYS A C 1
ATOM 822 O O . LYS A 1 101 ? -18.241 1.185 7.770 1.00 94.19 101 LYS A O 1
ATOM 827 N N . LEU A 1 102 ? -16.978 1.276 5.902 1.00 94.44 102 LEU A N 1
ATOM 828 C CA . LEU A 1 102 ? -16.800 2.721 5.874 1.00 94.44 102 LEU A CA 1
ATOM 829 C C . LEU A 1 102 ? -17.821 3.298 4.887 1.00 94.44 102 LEU A C 1
ATOM 831 O O . LEU A 1 102 ? -17.843 2.906 3.720 1.00 94.44 102 LEU A O 1
ATOM 835 N N . ASN A 1 103 ? -18.699 4.181 5.351 1.00 96.12 103 ASN A N 1
ATOM 836 C CA . ASN A 1 103 ? -19.755 4.776 4.541 1.00 96.12 103 ASN A CA 1
ATOM 837 C C . ASN A 1 103 ? -19.238 5.965 3.720 1.00 96.12 103 ASN A C 1
ATOM 839 O O . ASN A 1 103 ? -18.472 6.805 4.199 1.00 96.12 103 ASN A O 1
ATOM 843 N N . ALA A 1 104 ? -19.739 6.089 2.495 1.00 96.88 104 ALA A N 1
ATOM 844 C CA . ALA A 1 104 ? -19.573 7.285 1.685 1.00 96.88 104 ALA A CA 1
ATOM 845 C C . ALA A 1 104 ? -20.141 8.528 2.397 1.00 96.88 104 ALA A C 1
ATOM 847 O O . ALA A 1 104 ? -21.191 8.486 3.039 1.00 96.88 104 ALA A O 1
ATOM 848 N N . GLY A 1 105 ? -19.463 9.661 2.240 1.00 96.19 105 GLY A N 1
ATOM 849 C CA . GLY A 1 105 ? -19.824 10.951 2.824 1.00 96.19 105 GLY A CA 1
ATOM 850 C C . GLY A 1 105 ? -19.403 11.133 4.284 1.00 96.19 105 GLY A C 1
ATOM 851 O O . GLY A 1 105 ? -19.456 12.257 4.784 1.00 96.19 105 GLY A O 1
ATOM 852 N N . GLU A 1 106 ? -18.953 10.077 4.964 1.00 94.94 106 GLU A N 1
ATOM 853 C CA . GLU A 1 106 ? -18.425 10.175 6.323 1.00 94.94 106 GLU A CA 1
ATOM 854 C C . GLU A 1 106 ? -16.951 10.600 6.335 1.00 94.94 106 GLU A C 1
ATOM 856 O O . GLU A 1 106 ? -16.178 10.309 5.416 1.00 94.94 106 GLU A O 1
ATOM 861 N N . ARG A 1 107 ? -16.570 11.314 7.401 1.00 93.56 107 ARG A N 1
ATOM 862 C CA . ARG A 1 107 ? -15.190 11.716 7.677 1.00 93.56 107 ARG A CA 1
ATOM 863 C C . ARG A 1 107 ? -14.523 10.665 8.555 1.00 93.56 107 ARG A C 1
ATOM 865 O O . ARG A 1 107 ? -14.953 10.436 9.687 1.00 93.56 107 ARG A O 1
ATOM 872 N N . TYR A 1 108 ? -13.429 10.116 8.052 1.00 91.88 108 TYR A N 1
ATOM 873 C CA . TYR A 1 108 ? -12.576 9.182 8.769 1.00 91.88 108 TYR A CA 1
ATOM 874 C C . TYR A 1 108 ? -11.237 9.821 9.085 1.00 91.88 108 TYR A C 1
ATOM 876 O O . TYR A 1 108 ? -10.702 10.593 8.291 1.00 91.88 108 TYR A O 1
ATOM 884 N N . PHE A 1 109 ? -10.710 9.504 10.255 1.00 86.81 109 PHE A N 1
ATOM 885 C CA . PHE A 1 109 ? -9.429 9.983 10.731 1.00 86.81 109 PHE A CA 1
ATOM 886 C C . PHE A 1 109 ? -8.366 8.942 10.440 1.00 86.81 109 PHE A C 1
ATOM 888 O O . PHE A 1 109 ? -8.566 7.736 10.618 1.00 86.81 109 PHE A O 1
ATOM 895 N N . ILE A 1 110 ? -7.243 9.453 9.966 1.00 79.75 110 ILE A N 1
ATOM 896 C CA . ILE A 1 110 ? -6.040 8.696 9.707 1.00 79.75 110 ILE A CA 1
ATOM 897 C C . ILE A 1 110 ? -5.053 9.139 10.765 1.00 79.75 110 ILE A C 1
ATOM 899 O O . ILE A 1 110 ? -4.820 10.332 10.943 1.00 79.75 110 ILE A O 1
ATOM 903 N N . TYR A 1 111 ? -4.509 8.175 11.491 1.00 69.88 111 TYR A N 1
ATOM 904 C CA . TYR A 1 111 ? -3.444 8.487 12.410 1.00 69.88 111 TYR A CA 1
ATOM 905 C C . TYR A 1 111 ? -2.111 8.218 11.737 1.00 69.88 111 TYR A C 1
ATOM 907 O O . TYR A 1 111 ? -1.882 7.126 11.217 1.00 69.88 111 TYR A O 1
ATOM 915 N N . GLY A 1 112 ? -1.265 9.239 11.725 1.00 68.06 112 GLY A N 1
ATOM 916 C CA . GLY A 1 112 ? -0.075 9.223 10.897 1.00 68.06 112 GLY A CA 1
ATOM 917 C C . GLY A 1 112 ? -0.357 9.672 9.483 1.00 68.06 112 GLY A C 1
ATOM 918 O O . GLY A 1 112 ? -1.397 10.244 9.179 1.00 68.06 112 GLY A O 1
ATOM 919 N N . ASP A 1 113 ? 0.582 9.358 8.610 1.00 63.72 113 ASP A N 1
ATOM 920 C CA . ASP A 1 113 ? 0.383 9.422 7.174 1.00 63.72 113 ASP A CA 1
ATOM 921 C C . ASP A 1 113 ? 0.626 8.023 6.576 1.00 63.72 113 ASP A C 1
ATOM 923 O O . ASP A 1 113 ? 1.081 7.087 7.242 1.00 63.72 113 ASP A O 1
ATOM 927 N N . PHE A 1 114 ? 0.318 7.855 5.293 1.00 61.56 114 PHE A N 1
ATOM 928 C CA . PHE A 1 114 ? 0.648 6.621 4.570 1.00 61.56 114 PHE A CA 1
ATOM 929 C C . PHE A 1 114 ? 2.151 6.475 4.265 1.00 61.56 114 PHE A C 1
ATOM 931 O O . PHE A 1 114 ? 2.562 5.432 3.769 1.00 61.56 114 PHE A O 1
ATOM 938 N N . LEU A 1 115 ? 2.971 7.496 4.550 1.00 59.78 115 LEU A N 1
ATOM 939 C CA . LEU A 1 115 ? 4.428 7.476 4.353 1.00 59.78 115 LEU A CA 1
ATOM 940 C C . LEU A 1 115 ? 5.161 6.798 5.510 1.00 59.78 115 LEU A C 1
ATOM 942 O O . LEU A 1 115 ? 6.211 6.193 5.321 1.00 59.78 115 LEU A O 1
ATOM 946 N N . THR A 1 116 ? 4.618 6.941 6.710 1.00 61.72 116 THR A N 1
ATOM 947 C CA . THR A 1 116 ? 5.218 6.509 7.970 1.00 61.72 116 THR A CA 1
ATOM 948 C C . THR A 1 116 ? 4.811 5.093 8.350 1.00 61.72 116 THR A C 1
ATOM 950 O O . THR A 1 116 ? 5.254 4.616 9.391 1.00 61.72 116 THR A O 1
ATOM 953 N N . LEU A 1 117 ? 4.013 4.419 7.502 1.00 63.81 117 LEU A N 1
ATOM 954 C CA . LEU A 1 117 ? 3.567 3.035 7.694 1.00 63.81 117 LEU A CA 1
ATOM 955 C C . LEU A 1 117 ? 3.019 2.823 9.115 1.00 63.81 117 LEU A C 1
ATOM 957 O O . LEU A 1 117 ? 3.321 1.836 9.781 1.00 63.81 117 LEU A O 1
ATOM 961 N N . GLN A 1 118 ? 2.247 3.799 9.596 1.00 65.94 118 GLN A N 1
ATOM 962 C CA . GLN A 1 118 ? 1.679 3.775 10.936 1.00 65.94 118 GLN A CA 1
ATOM 963 C C . GLN A 1 118 ? 0.487 2.820 11.012 1.00 65.94 118 GLN A C 1
ATOM 965 O O . GLN A 1 118 ? -0.125 2.486 9.993 1.00 65.94 118 GLN A O 1
ATOM 970 N N . PRO A 1 119 ? 0.104 2.365 12.212 1.00 58.94 119 PRO A N 1
ATOM 971 C CA . PRO A 1 119 ? -1.059 1.500 12.342 1.00 58.94 119 PRO A CA 1
ATOM 972 C C . PRO A 1 119 ? -2.318 2.186 11.773 1.00 58.94 119 PRO A C 1
ATOM 974 O O . PRO A 1 119 ? -2.537 3.377 11.977 1.00 58.94 119 PRO A O 1
ATOM 977 N N . ARG A 1 120 ? -3.146 1.429 11.036 1.00 74.75 120 ARG A N 1
ATOM 978 C CA . ARG A 1 120 ? -4.291 1.886 10.201 1.00 74.75 120 ARG A CA 1
ATOM 979 C C . ARG A 1 120 ? -3.945 2.532 8.851 1.00 74.75 120 ARG A C 1
ATOM 981 O O . ARG A 1 120 ? -4.823 2.574 7.992 1.00 74.75 120 ARG A O 1
ATOM 988 N N . THR A 1 121 ? -2.706 2.968 8.618 1.00 76.06 121 THR A N 1
ATOM 989 C CA . THR A 1 121 ? -2.214 3.330 7.269 1.00 76.06 121 THR A CA 1
ATOM 990 C C . THR A 1 121 ? -1.318 2.262 6.658 1.00 76.06 121 THR A C 1
ATOM 992 O O . THR A 1 121 ? -1.228 2.151 5.436 1.00 76.06 121 THR A O 1
ATOM 995 N N . LEU A 1 122 ? -0.703 1.435 7.500 1.00 83.19 122 LEU A N 1
ATOM 996 C CA . LEU A 1 122 ? -0.020 0.217 7.119 1.00 83.19 122 LEU A CA 1
ATOM 997 C C . LEU A 1 122 ? -1.043 -0.843 6.713 1.00 83.19 122 LEU A C 1
ATOM 999 O O . LEU A 1 122 ? -1.941 -1.206 7.475 1.00 83.19 122 LEU A O 1
ATOM 1003 N N . SER A 1 123 ? -0.866 -1.361 5.503 1.00 89.88 123 SER A N 1
ATOM 1004 C CA . SER A 1 123 ? -1.542 -2.564 5.036 1.00 89.88 123 SER A CA 1
ATOM 1005 C C . SER A 1 123 ? -0.491 -3.626 4.761 1.00 89.88 123 SER A C 1
ATOM 1007 O O . SER A 1 123 ? 0.450 -3.364 4.003 1.00 89.88 123 SER A O 1
ATOM 1009 N N . LEU A 1 124 ? -0.669 -4.799 5.343 1.00 91.06 124 LEU A N 1
ATOM 1010 C CA . LEU A 1 124 ? 0.203 -5.938 5.128 1.00 91.06 124 LEU A CA 1
ATOM 1011 C C . LEU A 1 124 ? -0.228 -6.705 3.872 1.00 91.06 124 LEU A C 1
ATOM 1013 O O . LEU A 1 124 ? -1.426 -6.748 3.555 1.00 91.06 124 LEU A O 1
ATOM 1017 N N . PRO A 1 125 ? 0.725 -7.279 3.123 1.00 92.50 125 PRO A N 1
ATOM 1018 C CA . PRO A 1 125 ? 0.393 -8.166 2.021 1.00 92.50 125 PRO A CA 1
ATOM 1019 C C . PRO A 1 125 ? -0.239 -9.466 2.532 1.00 92.50 125 PRO A C 1
ATOM 1021 O O . PRO A 1 125 ? 0.008 -9.885 3.658 1.00 92.50 125 PRO A O 1
ATOM 1024 N N . THR A 1 126 ? -1.047 -10.109 1.691 1.00 92.50 126 THR A N 1
ATOM 1025 C CA . THR A 1 126 ? -1.676 -11.405 1.997 1.00 92.50 126 THR A CA 1
ATOM 1026 C C . THR A 1 126 ? -1.224 -12.470 1.002 1.00 92.50 126 THR A C 1
ATOM 1028 O O . THR A 1 126 ? -0.480 -12.171 0.061 1.00 92.50 126 THR A O 1
ATOM 1031 N N . TYR A 1 127 ? -1.655 -13.713 1.210 1.00 90.12 127 TYR A N 1
ATOM 1032 C CA . TYR A 1 127 ? -1.441 -14.828 0.278 1.00 90.12 127 TYR A CA 1
ATOM 1033 C C . TYR A 1 127 ? -2.287 -14.729 -0.986 1.00 90.12 127 TYR A C 1
ATOM 1035 O O . TYR A 1 127 ? -1.913 -15.269 -2.030 1.00 90.12 127 TYR A O 1
ATOM 1043 N N . ASP A 1 128 ? -3.400 -14.007 -0.906 1.00 91.56 128 ASP A N 1
ATOM 1044 C CA . ASP A 1 128 ? -4.374 -13.908 -1.973 1.00 91.56 128 ASP A CA 1
ATOM 1045 C C . ASP A 1 128 ? -4.150 -12.638 -2.788 1.00 91.56 128 ASP A C 1
ATOM 1047 O O . ASP A 1 128 ? -4.119 -11.514 -2.284 1.00 91.56 128 ASP A O 1
ATOM 1051 N N . GLN A 1 129 ? -3.998 -12.820 -4.097 1.00 90.62 129 GLN A N 1
ATOM 1052 C CA . GLN A 1 129 ? -3.789 -11.710 -5.015 1.00 90.62 129 GLN A CA 1
ATOM 1053 C C . GLN A 1 129 ? -4.972 -10.729 -4.961 1.00 90.62 129 GLN A C 1
ATOM 1055 O O . GLN A 1 129 ? -6.135 -11.128 -5.042 1.00 90.62 129 GLN A O 1
ATOM 1060 N N . GLY A 1 130 ? -4.679 -9.431 -4.890 1.00 92.06 130 GLY A N 1
ATOM 1061 C CA . GLY A 1 130 ? -5.685 -8.375 -4.821 1.00 92.06 130 GLY A CA 1
ATOM 1062 C C . GLY A 1 130 ? -6.264 -8.138 -3.423 1.00 92.06 130 GLY A C 1
ATOM 1063 O O . GLY A 1 130 ? -7.257 -7.408 -3.311 1.00 92.06 130 GLY A O 1
ATOM 1064 N N . TRP A 1 131 ? -5.656 -8.705 -2.378 1.00 95.00 131 TRP A N 1
ATOM 1065 C CA . TRP A 1 131 ? -6.076 -8.553 -0.988 1.00 95.00 131 TRP A CA 1
ATOM 1066 C C . TRP A 1 131 ? -4.955 -8.029 -0.085 1.00 95.00 131 TRP A C 1
ATOM 1068 O O . TRP A 1 131 ? -3.789 -8.417 -0.179 1.00 95.00 131 TRP A O 1
ATOM 1078 N N . ARG A 1 132 ? -5.338 -7.155 0.847 1.00 94.19 132 ARG A N 1
ATOM 1079 C CA . ARG A 1 132 ? -4.474 -6.589 1.889 1.00 94.19 132 ARG A CA 1
ATOM 1080 C C . ARG A 1 132 ? -5.077 -6.856 3.252 1.00 94.19 132 ARG A C 1
ATOM 1082 O O . ARG A 1 132 ? -6.297 -6.915 3.375 1.00 94.19 132 ARG A O 1
ATOM 1089 N N . TYR A 1 133 ? -4.235 -6.921 4.271 1.00 93.31 133 TYR A N 1
ATOM 1090 C CA . TYR A 1 133 ? -4.667 -7.044 5.654 1.00 93.31 133 TYR A CA 1
ATOM 1091 C C . TYR A 1 133 ? -4.355 -5.756 6.405 1.00 93.31 133 TYR A C 1
ATOM 1093 O O . TYR A 1 133 ? -3.200 -5.337 6.489 1.00 93.31 133 TYR A O 1
ATOM 1101 N N . ALA A 1 134 ? -5.388 -5.062 6.875 1.00 92.12 134 ALA A N 1
ATOM 1102 C CA . ALA A 1 134 ? -5.233 -3.735 7.458 1.00 92.12 134 ALA A CA 1
ATOM 1103 C C . ALA A 1 134 ? -6.295 -3.452 8.517 1.00 92.12 134 ALA A C 1
ATOM 1105 O O . ALA A 1 134 ? -7.398 -3.998 8.489 1.00 92.12 134 ALA A O 1
ATOM 1106 N N . LEU A 1 135 ? -5.980 -2.530 9.422 1.00 90.31 135 LEU A N 1
ATOM 1107 C CA . LEU A 1 135 ? -6.968 -1.990 10.345 1.00 90.31 135 LEU A CA 1
ATOM 1108 C C . LEU A 1 135 ? -7.906 -1.005 9.623 1.00 90.31 135 LEU A C 1
ATOM 1110 O O . LEU A 1 135 ? -7.431 -0.176 8.839 1.00 90.31 135 LEU A O 1
ATOM 1114 N N . PRO A 1 136 ? -9.219 -1.026 9.918 1.00 91.50 136 PRO A N 1
ATOM 1115 C CA . PRO A 1 136 ? -10.152 -0.021 9.417 1.00 91.50 136 PRO A CA 1
ATOM 1116 C C . PRO A 1 136 ? -9.808 1.401 9.869 1.00 91.50 136 PRO A C 1
ATOM 1118 O O . PRO A 1 136 ? -9.269 1.605 10.958 1.00 91.50 136 PRO A O 1
ATOM 1121 N N . LEU A 1 137 ? -10.163 2.406 9.066 1.00 90.00 137 LEU A N 1
ATOM 1122 C CA . LEU A 1 137 ? -10.116 3.799 9.519 1.00 90.00 137 LEU A CA 1
ATOM 1123 C C . LEU A 1 137 ? -11.171 4.055 10.604 1.00 90.00 137 LEU A C 1
ATOM 1125 O O . LEU A 1 137 ? -12.151 3.321 10.722 1.00 90.00 137 LEU A O 1
ATOM 1129 N N . ILE A 1 138 ? -10.980 5.115 11.389 1.00 87.25 138 ILE A N 1
ATOM 1130 C CA . ILE A 1 138 ? -11.840 5.422 12.539 1.00 87.25 138 ILE A CA 1
ATOM 1131 C C . ILE A 1 138 ? -12.659 6.685 12.308 1.00 87.25 138 ILE A C 1
ATOM 1133 O O . ILE A 1 138 ? -12.205 7.625 11.660 1.00 87.25 138 ILE A O 1
ATOM 1137 N N . THR A 1 139 ? -13.879 6.722 12.830 1.00 89.81 139 THR A N 1
ATOM 1138 C CA . THR A 1 139 ? -14.748 7.900 12.737 1.00 89.81 139 THR A CA 1
ATOM 1139 C C . THR A 1 139 ? -14.251 9.027 13.639 1.00 89.81 139 THR A C 1
ATOM 1141 O O . THR A 1 139 ? -13.457 8.814 14.555 1.00 89.81 139 THR A O 1
ATOM 1144 N N . GLU A 1 140 ? -14.771 10.238 13.436 1.00 86.25 140 GLU A N 1
ATOM 1145 C CA . GLU A 1 140 ? -14.497 11.369 14.332 1.00 86.25 140 GLU A CA 1
ATOM 1146 C C . GLU A 1 140 ? -14.845 11.069 15.795 1.00 86.25 140 GLU A C 1
ATOM 1148 O O . GLU A 1 140 ? -14.116 11.452 16.707 1.00 86.25 140 GLU A O 1
ATOM 1153 N N . GLU A 1 141 ? -15.958 10.373 16.035 1.00 86.06 141 GLU A N 1
ATOM 1154 C CA . GLU A 1 141 ? -16.377 10.011 17.387 1.00 86.06 141 GLU A CA 1
ATOM 1155 C C . GLU A 1 141 ? -15.371 9.055 18.040 1.00 86.06 141 GLU A C 1
ATOM 1157 O O . GLU A 1 141 ? -14.990 9.254 19.195 1.00 86.06 141 GLU A O 1
ATOM 1162 N N . GLN A 1 142 ? -14.914 8.040 17.301 1.00 84.19 142 GLN A N 1
ATOM 1163 C CA . GLN A 1 142 ? -13.891 7.101 17.768 1.00 84.19 142 GLN A CA 1
ATOM 1164 C C . GLN A 1 142 ? -12.559 7.813 18.007 1.00 84.19 142 GLN A C 1
ATOM 1166 O O . GLN A 1 142 ? -11.955 7.636 19.062 1.00 84.19 142 GLN A O 1
ATOM 1171 N N . TYR A 1 143 ? -12.148 8.676 17.078 1.00 80.69 143 TYR A N 1
ATOM 1172 C CA . TYR A 1 143 ? -10.938 9.482 17.194 1.00 80.69 143 TYR A CA 1
ATOM 1173 C C . TYR A 1 143 ? -10.960 10.368 18.449 1.00 80.69 143 TYR A C 1
ATOM 1175 O O . TYR A 1 143 ? -10.035 10.333 19.256 1.00 80.69 143 TYR A O 1
ATOM 1183 N N . ARG A 1 144 ? -12.056 11.099 18.690 1.00 80.00 144 ARG A N 1
ATOM 1184 C CA . ARG A 1 144 ? -12.207 11.940 19.891 1.00 80.00 144 ARG A CA 1
ATOM 1185 C C . ARG A 1 144 ? -12.185 11.126 21.184 1.00 80.00 144 ARG A C 1
ATOM 1187 O O . ARG A 1 144 ? -11.678 11.610 22.191 1.00 80.00 144 ARG A O 1
ATOM 1194 N N . LYS A 1 145 ? -12.730 9.903 21.178 1.00 77.06 145 LYS A N 1
ATOM 1195 C CA . LYS A 1 145 ? -12.654 8.998 22.337 1.00 77.06 145 LYS A CA 1
ATOM 1196 C C . LYS A 1 145 ? -11.215 8.565 22.623 1.00 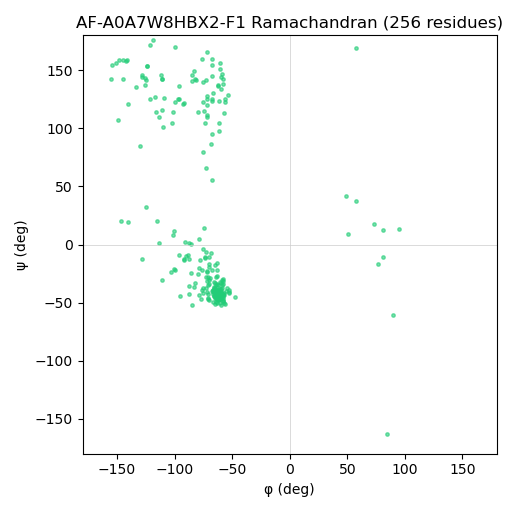77.06 145 LYS A C 1
ATOM 1198 O O . LYS A 1 145 ? -10.858 8.487 23.794 1.00 77.06 145 LYS A O 1
ATOM 1203 N N . LEU A 1 146 ? -10.397 8.331 21.594 1.00 70.88 146 LEU A N 1
ATOM 1204 C CA . LEU A 1 146 ? -8.971 8.030 21.764 1.00 70.88 146 LEU A CA 1
ATOM 1205 C C . LEU A 1 146 ? -8.205 9.208 22.360 1.00 70.88 146 LEU A C 1
ATOM 1207 O O . LEU A 1 146 ? -7.517 9.041 23.362 1.00 70.88 146 LEU A O 1
ATOM 1211 N N . ASP A 1 147 ? -8.367 10.388 21.761 1.00 65.50 147 ASP A N 1
ATOM 1212 C CA . ASP A 1 147 ? -7.665 11.613 22.159 1.00 65.50 147 ASP A CA 1
ATOM 1213 C C . ASP A 1 147 ? -8.009 12.016 23.606 1.00 65.50 147 ASP A C 1
ATOM 1215 O O . ASP A 1 147 ? -7.147 12.411 24.390 1.00 65.50 147 ASP A O 1
ATOM 1219 N N . TYR A 1 148 ? -9.271 11.822 24.010 1.00 53.19 148 TYR A N 1
ATOM 1220 C CA . TYR A 1 148 ? -9.733 12.116 25.368 1.00 53.19 148 TYR A CA 1
ATOM 1221 C C . TYR A 1 148 ? -9.183 11.154 26.433 1.00 53.19 148 TYR A C 1
ATOM 1223 O O . TYR A 1 148 ? -9.027 11.543 27.590 1.00 53.19 148 TYR A O 1
ATOM 1231 N N . LEU A 1 149 ? -8.919 9.894 26.073 1.00 55.06 149 LEU A N 1
ATOM 1232 C CA . LEU A 1 149 ? -8.496 8.869 27.029 1.00 55.06 149 LEU A CA 1
ATOM 1233 C C . LEU A 1 149 ? -6.990 8.857 27.281 1.00 55.06 149 LEU A C 1
ATOM 1235 O O . LEU A 1 149 ? -6.570 8.377 28.333 1.00 55.06 149 LEU A O 1
ATOM 1239 N N . SER A 1 150 ? -6.171 9.338 26.345 1.00 53.31 150 SER A N 1
ATOM 1240 C CA . SER A 1 150 ? -4.767 8.952 26.356 1.00 53.31 150 SER A CA 1
ATOM 1241 C C . SER A 1 150 ? -3.833 9.936 27.059 1.00 53.31 150 SER A C 1
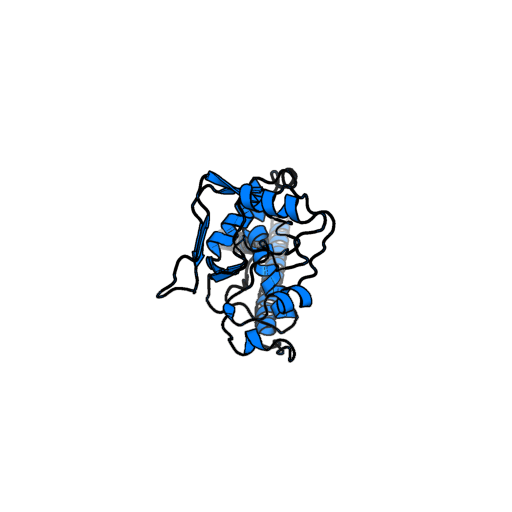ATOM 1243 O O . SER A 1 150 ? -2.969 9.473 27.796 1.00 53.31 150 SER A O 1
ATOM 1245 N N . GLY A 1 151 ? -3.918 11.260 26.863 1.00 54.19 151 GLY A N 1
ATOM 1246 C CA . GLY A 1 151 ? -2.883 12.201 27.362 1.00 54.19 151 GLY A CA 1
ATOM 1247 C C . GLY A 1 151 ? -1.426 11.817 26.993 1.00 54.19 151 GLY A C 1
ATOM 1248 O O . GLY A 1 151 ? -0.467 12.401 27.494 1.00 54.19 151 GLY A O 1
ATOM 1249 N N . LEU A 1 152 ? -1.283 10.808 26.133 1.00 50.25 152 LEU A N 1
ATOM 1250 C CA . LEU A 1 152 ? -0.132 10.007 25.738 1.00 50.25 152 LEU A CA 1
ATOM 1251 C C . LEU A 1 152 ? -0.439 9.500 24.316 1.00 50.25 152 LEU A C 1
ATOM 1253 O O . LEU A 1 152 ? -1.609 9.385 23.943 1.00 50.25 152 LEU A O 1
ATOM 1257 N N . PRO A 1 153 ? 0.571 9.195 23.493 1.00 51.16 153 PRO A N 1
ATOM 1258 C CA . PRO A 1 153 ? 0.341 8.660 22.154 1.00 51.16 153 PRO A CA 1
ATOM 1259 C C . PRO A 1 153 ? -0.396 7.307 22.223 1.00 51.16 153 PRO A C 1
ATOM 1261 O O . PRO A 1 153 ? 0.050 6.370 22.881 1.00 51.16 153 PRO A O 1
ATOM 1264 N N . VAL A 1 154 ? -1.542 7.233 21.544 1.00 50.72 154 VAL A N 1
ATOM 1265 C CA . VAL A 1 154 ? -2.566 6.167 21.620 1.00 50.72 154 VAL A CA 1
ATOM 1266 C C . VAL A 1 154 ? -2.082 4.774 21.169 1.00 50.72 154 VAL A C 1
ATOM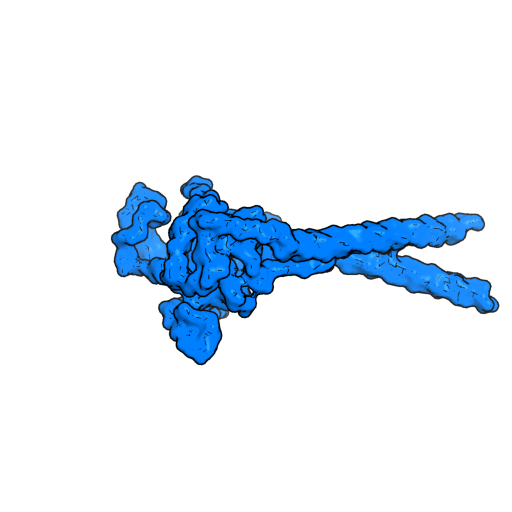 1268 O O . VAL A 1 154 ? -2.690 3.773 21.523 1.00 50.72 154 VAL A O 1
ATOM 1271 N N . TRP A 1 155 ? -0.952 4.676 20.469 1.00 55.75 155 TRP A N 1
ATOM 1272 C CA . TRP A 1 155 ? -0.373 3.418 19.945 1.00 55.75 155 TRP A CA 1
ATOM 1273 C C . TRP A 1 155 ? 0.191 2.496 21.025 1.00 55.75 155 TRP A C 1
ATOM 1275 O O . TRP A 1 155 ? 0.571 1.378 20.719 1.00 55.75 155 TRP A O 1
ATOM 1285 N N . VAL A 1 156 ? 0.316 2.968 22.272 1.00 47.34 156 VAL A N 1
ATOM 1286 C CA . VAL A 1 156 ? 1.175 2.313 23.273 1.00 47.34 156 VAL A CA 1
ATOM 1287 C C . VAL A 1 156 ? 0.444 1.267 24.129 1.00 47.34 156 VAL A C 1
ATOM 1289 O O . VAL A 1 156 ? 1.115 0.501 24.816 1.00 47.34 156 VAL A O 1
ATOM 1292 N N . ARG A 1 157 ? -0.896 1.180 24.126 1.00 43.66 157 ARG A N 1
ATOM 1293 C CA . ARG A 1 157 ? -1.609 0.130 24.888 1.00 43.66 157 ARG A CA 1
ATOM 1294 C C . ARG A 1 157 ? -2.919 -0.303 24.236 1.00 43.66 157 ARG A C 1
ATOM 1296 O O . ARG A 1 157 ? -3.915 0.409 24.345 1.00 43.66 157 ARG A O 1
ATOM 1303 N N . GLY A 1 158 ? -2.920 -1.504 23.658 1.00 43.16 158 GLY A N 1
ATOM 1304 C CA . GLY A 1 158 ? -4.104 -2.263 23.231 1.00 43.16 158 GLY A CA 1
ATOM 1305 C C . GLY A 1 158 ? -4.973 -2.749 24.398 1.00 43.16 158 GLY A C 1
ATOM 1306 O O . GLY A 1 158 ? -5.210 -3.937 24.561 1.00 43.16 158 GLY A O 1
ATOM 1307 N N . GLU A 1 159 ? -5.418 -1.836 25.264 1.00 43.66 159 GLU A N 1
ATOM 1308 C CA . GLU A 1 159 ? -6.321 -2.142 26.387 1.00 43.66 159 GLU A CA 1
ATOM 1309 C C . GLU A 1 159 ? -7.587 -1.254 26.347 1.00 43.66 159 GLU A C 1
ATOM 1311 O O . GLU A 1 159 ? -8.134 -0.868 27.384 1.00 43.66 159 GLU A O 1
ATOM 1316 N N . GLY A 1 160 ? -8.048 -0.883 25.143 1.00 42.16 160 GLY A N 1
ATOM 1317 C CA . GLY A 1 160 ? -9.131 0.079 24.917 1.00 42.16 160 GLY A CA 1
ATOM 1318 C C . GLY A 1 160 ? -10.379 -0.521 24.238 1.00 42.16 160 GLY A C 1
ATOM 1319 O O . GLY A 1 160 ? -10.345 -0.826 23.055 1.00 42.16 160 GLY A O 1
ATOM 1320 N N . PRO A 1 161 ? -11.547 -0.605 24.902 1.00 35.25 161 PRO A N 1
ATOM 1321 C CA . PRO A 1 161 ? -12.667 -1.450 24.453 1.00 35.25 161 PRO A CA 1
ATOM 1322 C C . PRO A 1 161 ? -13.520 -0.987 23.242 1.00 35.25 161 PRO A C 1
ATOM 1324 O O . PRO A 1 161 ? -14.618 -1.514 23.077 1.00 35.25 161 PRO A O 1
ATOM 1327 N N . TYR A 1 162 ? -13.121 -0.008 22.410 1.00 42.34 162 TYR A N 1
ATOM 1328 C CA . TYR A 1 162 ? -14.095 0.662 21.507 1.00 42.34 162 TYR A CA 1
ATOM 1329 C C . TYR A 1 162 ? -13.675 1.024 20.080 1.00 42.34 162 TYR A C 1
ATOM 1331 O O . TYR A 1 162 ? -14.356 1.813 19.418 1.00 42.34 162 TYR A O 1
ATOM 1339 N N . ILE A 1 163 ? -12.629 0.418 19.540 1.00 53.22 163 ILE A N 1
ATOM 1340 C CA . ILE A 1 163 ? -12.319 0.534 18.110 1.00 53.22 163 ILE A CA 1
ATOM 1341 C C . ILE A 1 163 ? -12.156 -0.878 17.590 1.00 53.22 163 ILE A C 1
ATOM 1343 O O . ILE A 1 163 ? -11.728 -1.729 18.357 1.00 53.22 163 ILE A O 1
ATOM 1347 N N . SER A 1 164 ? -12.531 -1.179 16.344 1.00 55.59 164 SER A N 1
ATOM 1348 C CA . SER A 1 164 ? -12.142 -2.477 15.795 1.00 55.59 164 SER A CA 1
ATOM 1349 C C . SER A 1 164 ? -10.607 -2.513 15.767 1.00 55.59 164 SER A C 1
ATOM 1351 O O . SER A 1 164 ? -9.944 -1.886 14.934 1.00 55.59 164 SER A O 1
ATOM 1353 N N . GLU A 1 165 ? -10.050 -3.141 16.796 1.00 67.62 165 GLU A N 1
ATOM 1354 C CA . GLU A 1 165 ? -8.662 -3.587 16.898 1.00 67.62 165 GLU A CA 1
ATOM 1355 C C . GLU A 1 165 ? -8.453 -4.818 16.017 1.00 67.62 165 GLU A C 1
ATOM 1357 O O . GLU A 1 165 ? -7.328 -5.203 15.731 1.00 67.62 165 GLU A O 1
ATOM 1362 N N . GLN A 1 166 ? -9.549 -5.404 15.534 1.00 83.81 166 GLN A N 1
ATOM 1363 C CA . GLN A 1 166 ? -9.493 -6.464 14.558 1.00 83.81 166 GLN A CA 1
ATOM 1364 C C . GLN A 1 166 ? -9.076 -5.891 13.202 1.00 83.81 166 GLN A C 1
ATOM 1366 O O . GLN A 1 166 ? -9.742 -5.011 12.638 1.00 83.81 166 GLN A O 1
ATOM 1371 N N . TYR A 1 167 ? -7.953 -6.398 12.704 1.00 89.56 167 TYR A N 1
ATOM 1372 C CA . TYR A 1 167 ? -7.574 -6.272 11.307 1.00 89.56 167 TYR A CA 1
ATOM 1373 C C . TYR A 1 167 ? -8.634 -6.941 10.427 1.00 89.56 167 TYR A C 1
ATOM 1375 O O . TYR A 1 167 ? -9.401 -7.793 10.867 1.00 89.56 167 TYR A O 1
ATOM 1383 N N . GLY A 1 168 ? -8.708 -6.522 9.172 1.00 92.62 168 GLY A N 1
ATOM 1384 C CA . GLY A 1 168 ? -9.580 -7.157 8.202 1.00 92.62 168 GLY A CA 1
ATOM 1385 C C . GLY A 1 168 ? -8.955 -7.168 6.823 1.00 92.62 168 GLY A C 1
ATOM 1386 O O . GLY A 1 168 ? -8.086 -6.350 6.497 1.00 92.62 168 GLY A O 1
ATOM 1387 N N . TYR A 1 169 ? -9.444 -8.083 5.999 1.00 94.75 169 TYR A N 1
ATOM 1388 C CA . TYR A 1 169 ? -9.109 -8.133 4.590 1.00 94.75 169 TYR A CA 1
ATOM 1389 C C . TYR A 1 169 ? -9.795 -6.977 3.868 1.00 94.75 169 TYR A C 1
ATOM 1391 O O . TYR A 1 169 ? -11.003 -6.787 3.974 1.00 94.75 169 TYR A O 1
ATOM 1399 N N . ILE A 1 170 ? -9.034 -6.201 3.112 1.00 95.19 170 ILE A N 1
ATOM 1400 C CA . ILE A 1 170 ? -9.525 -5.133 2.243 1.00 95.19 170 ILE A CA 1
ATOM 1401 C C . ILE A 1 170 ? -8.992 -5.380 0.837 1.00 95.19 170 ILE A C 1
ATOM 1403 O O . ILE A 1 170 ? -7.858 -5.831 0.656 1.00 95.19 170 ILE A O 1
ATOM 1407 N N . ARG A 1 171 ? -9.801 -5.084 -0.183 1.00 95.31 171 ARG A N 1
ATOM 1408 C CA . ARG A 1 171 ? -9.340 -5.178 -1.569 1.00 95.31 171 ARG A CA 1
ATOM 1409 C C . ARG A 1 171 ? -8.189 -4.201 -1.806 1.00 95.31 171 ARG A C 1
ATOM 1411 O O . ARG A 1 171 ? -8.264 -3.032 -1.425 1.00 95.31 171 ARG A O 1
ATOM 1418 N N . THR A 1 172 ? -7.156 -4.651 -2.514 1.00 92.62 172 THR A N 1
ATOM 1419 C CA . THR A 1 172 ? -6.001 -3.825 -2.904 1.00 92.62 172 THR A CA 1
ATOM 1420 C C . THR A 1 172 ? -6.458 -2.536 -3.606 1.00 92.62 172 THR A C 1
ATOM 1422 O O . THR A 1 172 ? -5.942 -1.458 -3.316 1.00 92.62 172 THR A O 1
ATOM 1425 N N . GLU A 1 173 ? -7.491 -2.597 -4.455 1.00 92.44 173 GLU A N 1
ATOM 1426 C CA . GLU A 1 173 ? -8.063 -1.414 -5.120 1.00 92.44 173 GLU A CA 1
ATOM 1427 C C . GLU A 1 173 ? -8.724 -0.403 -4.169 1.00 92.44 173 GLU A C 1
ATOM 1429 O O . GLU A 1 173 ? -8.648 0.803 -4.414 1.00 92.44 173 GLU A O 1
ATOM 1434 N N . ASP A 1 174 ? -9.336 -0.867 -3.077 1.00 94.50 174 ASP A N 1
ATOM 1435 C CA . ASP A 1 174 ? -9.953 -0.007 -2.067 1.00 94.50 174 ASP A CA 1
ATOM 1436 C C . ASP A 1 174 ? -8.896 0.660 -1.191 1.00 94.50 174 ASP A C 1
ATOM 1438 O O . ASP A 1 174 ? -9.005 1.850 -0.893 1.00 94.50 174 ASP A O 1
ATOM 1442 N N . MET A 1 175 ? -7.820 -0.057 -0.861 1.00 92.25 175 MET A N 1
ATOM 1443 C CA . MET A 1 175 ? -6.680 0.536 -0.163 1.00 92.25 175 MET A CA 1
ATOM 1444 C C . MET A 1 175 ? -5.982 1.601 -1.026 1.00 92.25 175 MET A C 1
ATOM 1446 O O . MET A 1 175 ? -5.701 2.703 -0.555 1.00 92.25 175 MET A O 1
ATOM 1450 N N . ILE A 1 176 ? -5.773 1.332 -2.321 1.00 89.62 176 ILE A N 1
ATOM 1451 C CA . ILE A 1 176 ? -5.254 2.336 -3.269 1.00 89.62 176 ILE A CA 1
ATOM 1452 C C . ILE A 1 176 ? -6.177 3.555 -3.317 1.00 89.62 176 ILE A C 1
ATOM 1454 O O . ILE A 1 176 ? -5.706 4.696 -3.327 1.00 89.62 176 ILE A O 1
ATOM 1458 N N . TYR A 1 177 ? -7.489 3.326 -3.355 1.00 91.50 177 TYR A N 1
ATOM 1459 C CA . TYR A 1 177 ? -8.473 4.397 -3.333 1.00 91.50 177 TYR A CA 1
ATOM 1460 C C . TYR A 1 177 ? -8.372 5.240 -2.050 1.00 91.50 177 TYR A C 1
ATOM 1462 O O . TYR A 1 177 ? -8.345 6.466 -2.159 1.00 91.50 177 TYR A O 1
ATOM 1470 N N . LEU A 1 178 ? -8.242 4.622 -0.868 1.00 90.75 178 LEU A N 1
ATOM 1471 C CA . LEU A 1 178 ? -8.060 5.329 0.407 1.00 90.75 178 LEU A CA 1
ATOM 1472 C C . LEU A 1 178 ? -6.834 6.240 0.379 1.00 90.75 178 LEU A C 1
ATOM 1474 O O . LEU A 1 178 ? -6.949 7.432 0.668 1.00 90.75 178 LEU A O 1
ATOM 1478 N N . ILE A 1 179 ? -5.688 5.695 -0.037 1.00 87.75 179 ILE A N 1
ATOM 1479 C CA . ILE A 1 179 ? -4.422 6.431 -0.131 1.00 87.75 179 ILE A CA 1
ATOM 1480 C C . ILE A 1 179 ? -4.576 7.636 -1.065 1.00 87.75 179 ILE A C 1
ATOM 1482 O O . ILE A 1 179 ? -4.219 8.758 -0.702 1.00 87.75 179 ILE A O 1
ATOM 1486 N N . ARG A 1 180 ? -5.155 7.429 -2.255 1.00 85.50 180 ARG A N 1
ATOM 1487 C CA . ARG A 1 180 ? -5.392 8.509 -3.226 1.00 85.50 180 ARG A CA 1
ATOM 1488 C C . ARG A 1 180 ? -6.325 9.569 -2.671 1.00 85.50 180 ARG A C 1
ATOM 1490 O O . ARG A 1 180 ? -6.066 10.759 -2.825 1.00 85.50 180 ARG A O 1
ATOM 1497 N N . ASN A 1 181 ? -7.433 9.155 -2.069 1.00 87.75 181 ASN A N 1
ATOM 1498 C CA . ASN A 1 181 ? -8.437 10.088 -1.591 1.00 87.75 181 ASN A CA 1
ATOM 1499 C C . ASN A 1 181 ? -7.895 10.935 -0.432 1.00 87.75 181 ASN A C 1
ATOM 1501 O O . ASN A 1 181 ? -8.097 12.147 -0.403 1.00 87.75 181 ASN A O 1
ATOM 1505 N N . PHE A 1 182 ? -7.114 10.322 0.454 1.00 86.69 182 PHE A N 1
ATOM 1506 C CA . PHE A 1 182 ? -6.382 11.032 1.493 1.00 86.69 182 PHE A CA 1
ATOM 1507 C C . PHE A 1 182 ? -5.387 12.049 0.911 1.00 86.69 182 PHE A C 1
ATOM 1509 O O . PHE A 1 182 ? -5.431 13.226 1.267 1.00 86.69 182 PHE A O 1
ATOM 1516 N N . GLN A 1 183 ? -4.544 11.638 -0.042 1.00 81.88 183 GLN A N 1
ATOM 1517 C CA . GLN A 1 183 ? -3.566 12.527 -0.687 1.00 81.88 183 GLN A CA 1
ATOM 1518 C C . GLN A 1 183 ? -4.229 13.720 -1.385 1.00 81.88 183 GLN A C 1
ATOM 1520 O O . GLN A 1 183 ? -3.688 14.820 -1.383 1.00 81.88 183 GLN A O 1
ATOM 1525 N N . ARG A 1 184 ? -5.417 13.518 -1.968 1.00 82.50 184 ARG A N 1
ATOM 1526 C CA . ARG A 1 184 ? -6.200 14.579 -2.622 1.00 82.50 184 ARG A CA 1
ATOM 1527 C C . ARG A 1 184 ? -6.780 15.600 -1.650 1.00 82.50 184 ARG A C 1
ATOM 1529 O O . ARG A 1 184 ? -7.041 16.724 -2.067 1.00 82.50 184 ARG A O 1
ATOM 1536 N N . GLN A 1 185 ? -7.051 15.196 -0.413 1.00 86.44 185 GLN A N 1
ATOM 1537 C CA . GLN A 1 185 ? -7.717 16.032 0.588 1.00 86.44 185 GLN A CA 1
ATOM 1538 C C . GLN A 1 185 ? -6.748 16.651 1.595 1.00 86.44 185 GLN A C 1
ATOM 1540 O O . GLN A 1 185 ? -7.081 17.660 2.216 1.00 86.44 185 GLN A O 1
ATOM 1545 N N . SER A 1 186 ? -5.557 16.077 1.759 1.00 80.94 186 SER A N 1
ATOM 1546 C CA . SER A 1 186 ? -4.566 16.585 2.699 1.00 80.94 186 SER A CA 1
ATOM 1547 C C . SER A 1 186 ? -3.879 17.851 2.169 1.00 80.94 186 SER A C 1
ATOM 1549 O O . SER A 1 186 ? -3.267 17.861 1.099 1.00 80.94 186 SER A O 1
ATOM 1551 N N . ALA A 1 187 ? -3.963 18.935 2.947 1.00 71.06 187 ALA A N 1
ATOM 1552 C CA . ALA A 1 187 ? -3.385 20.238 2.609 1.00 71.06 187 ALA A CA 1
ATOM 1553 C C . ALA A 1 187 ? -1.849 20.201 2.494 1.00 71.06 187 ALA A C 1
ATOM 1555 O O . ALA A 1 187 ? -1.270 20.964 1.715 1.00 71.06 187 ALA A O 1
ATOM 1556 N N . ASP A 1 188 ? -1.203 19.271 3.202 1.00 68.88 188 ASP A N 1
ATOM 1557 C CA . ASP A 1 188 ? 0.250 19.062 3.176 1.00 68.88 188 ASP A CA 1
ATOM 1558 C C . ASP A 1 188 ? 0.756 18.593 1.804 1.00 68.88 188 ASP A 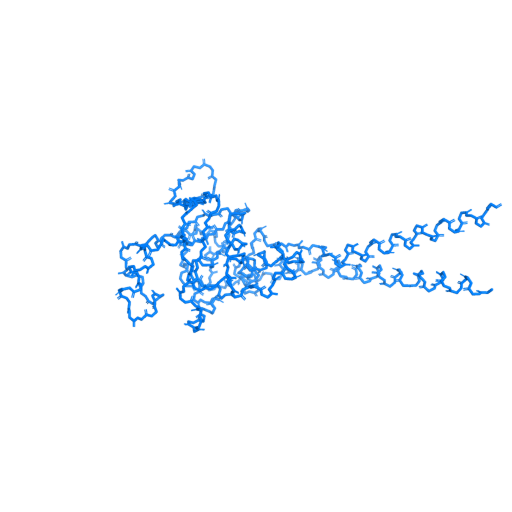C 1
ATOM 1560 O O . ASP A 1 188 ? 1.940 18.729 1.493 1.00 68.88 188 ASP A O 1
ATOM 1564 N N . TYR A 1 189 ? -0.145 18.097 0.951 1.00 67.81 189 TYR A N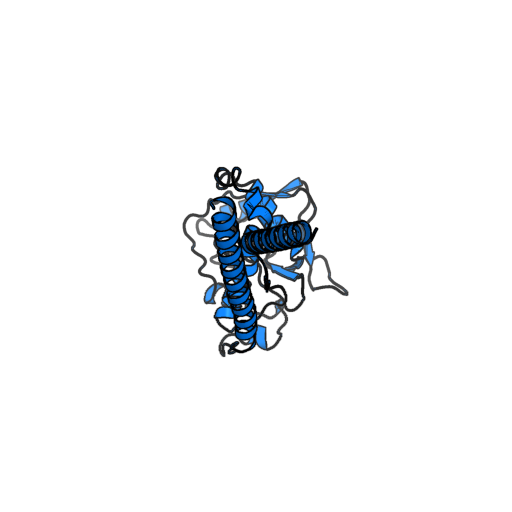 1
ATOM 1565 C CA . TYR A 1 189 ? 0.144 17.655 -0.413 1.00 67.81 189 TYR A CA 1
ATOM 1566 C C . TYR A 1 189 ? -0.265 18.683 -1.477 1.00 67.81 189 TYR A C 1
ATOM 1568 O O . TYR A 1 189 ? -0.163 18.402 -2.668 1.00 67.81 189 TYR A O 1
ATOM 1576 N N . SER A 1 190 ? -0.662 19.898 -1.087 1.00 68.81 190 SER A N 1
ATOM 1577 C CA . SER A 1 190 ? -1.048 20.966 -2.028 1.00 68.81 190 SER A CA 1
ATOM 1578 C C . SER A 1 190 ? 0.065 21.345 -3.017 1.00 68.81 190 SER A C 1
ATOM 1580 O O . SER A 1 190 ? -0.207 21.666 -4.170 1.00 68.81 190 SER A O 1
ATOM 1582 N N . TRP A 1 191 ? 1.339 21.231 -2.625 1.00 67.75 191 TRP A N 1
ATOM 1583 C CA . TRP A 1 191 ? 2.476 21.419 -3.538 1.00 67.75 191 TRP A CA 1
ATOM 1584 C C . TRP A 1 191 ? 2.621 20.283 -4.566 1.00 67.75 191 TRP A C 1
ATOM 1586 O O . TRP A 1 191 ? 3.266 20.469 -5.599 1.00 67.75 191 TRP A O 1
ATOM 1596 N N . MET A 1 192 ? 2.020 19.112 -4.323 1.00 64.25 192 MET A N 1
ATOM 1597 C CA . MET A 1 192 ? 1.982 18.025 -5.299 1.00 64.25 192 MET A CA 1
ATOM 1598 C C . MET A 1 192 ? 0.934 18.245 -6.389 1.00 64.25 192 MET A C 1
ATOM 1600 O O . MET A 1 192 ? 1.020 17.566 -7.410 1.00 64.25 192 MET A O 1
ATOM 1604 N N . ASP A 1 193 ? -0.010 19.184 -6.246 1.00 66.75 193 ASP A N 1
ATOM 1605 C CA . ASP A 1 193 ? -1.065 19.399 -7.248 1.00 66.75 193 ASP A CA 1
ATOM 1606 C C . ASP A 1 193 ? -0.504 19.733 -8.645 1.00 66.75 193 ASP A C 1
ATOM 1608 O O . ASP A 1 193 ? -1.062 19.294 -9.653 1.00 66.75 193 ASP A O 1
ATOM 1612 N N . GLU A 1 194 ? 0.651 20.405 -8.732 1.00 66.38 194 GLU A N 1
ATOM 1613 C CA . GLU A 1 194 ? 1.299 20.741 -10.013 1.00 66.38 194 GLU A CA 1
ATOM 1614 C C . GLU A 1 194 ? 1.903 19.523 -10.740 1.00 66.38 194 GLU A C 1
ATOM 1616 O O . GLU A 1 194 ? 1.975 19.492 -11.973 1.00 66.38 194 GLU A O 1
ATOM 1621 N N . ILE A 1 195 ? 2.311 18.490 -9.996 1.00 66.38 195 ILE A N 1
ATOM 1622 C CA . ILE A 1 195 ? 2.940 17.273 -10.538 1.00 66.38 195 ILE A CA 1
ATOM 1623 C C . ILE A 1 195 ? 2.072 16.021 -10.366 1.00 66.38 195 ILE A C 1
ATOM 1625 O O . ILE A 1 195 ? 2.465 14.941 -10.800 1.00 66.38 195 ILE A O 1
ATOM 1629 N N . ARG A 1 196 ? 0.872 16.152 -9.795 1.00 62.88 196 ARG A N 1
ATOM 1630 C CA . ARG A 1 196 ? -0.010 15.048 -9.384 1.00 62.88 196 ARG A CA 1
ATOM 1631 C C . ARG A 1 196 ? -0.283 14.044 -10.499 1.00 62.88 196 ARG A C 1
ATOM 1633 O O . ARG A 1 196 ? -0.223 12.835 -10.289 1.00 62.88 196 ARG A O 1
ATOM 1640 N N . TRP A 1 197 ? -0.487 14.541 -11.718 1.00 60.44 197 TRP A N 1
ATOM 1641 C CA . TRP A 1 197 ? -0.744 13.727 -12.911 1.00 60.44 197 TRP A CA 1
ATOM 1642 C C . TRP A 1 197 ? 0.425 12.803 -13.302 1.00 60.44 197 TRP A C 1
ATOM 1644 O O . TRP A 1 197 ? 0.209 11.800 -13.978 1.00 60.44 197 TRP A O 1
ATOM 1654 N N . LEU A 1 198 ? 1.662 13.099 -12.883 1.00 55.44 198 LEU A N 1
ATOM 1655 C CA . LEU A 1 198 ? 2.829 12.242 -13.138 1.00 55.44 198 LEU A CA 1
ATOM 1656 C C . LEU A 1 198 ? 2.903 11.040 -12.182 1.00 55.44 198 LEU A C 1
ATOM 1658 O O . LEU A 1 198 ? 3.584 10.050 -12.501 1.00 55.44 198 LEU A O 1
ATOM 1662 N N . PHE A 1 199 ? 2.216 11.121 -11.037 1.00 56.72 199 PHE A N 1
ATOM 1663 C CA . PHE A 1 199 ? 2.448 10.269 -9.871 1.00 56.72 199 PHE A CA 1
ATOM 1664 C C . PHE A 1 199 ? 1.200 9.562 -9.307 1.00 56.72 199 PHE A C 1
ATOM 1666 O O . PHE A 1 199 ? 1.402 8.617 -8.553 1.00 56.72 199 PHE A O 1
ATOM 1673 N N . ASP A 1 200 ? -0.031 9.928 -9.702 1.00 66.19 200 ASP A N 1
ATOM 1674 C CA . ASP A 1 200 ? -1.296 9.510 -9.038 1.00 66.19 200 ASP A CA 1
ATOM 1675 C C . ASP A 1 200 ? -1.379 7.993 -8.745 1.00 66.19 200 ASP A C 1
ATOM 1677 O O . ASP A 1 200 ? -1.666 7.570 -7.627 1.00 66.19 200 ASP A O 1
ATOM 1681 N N . ASP A 1 201 ? -1.010 7.146 -9.710 1.00 65.50 201 ASP A N 1
ATOM 1682 C CA . ASP A 1 201 ? -1.068 5.693 -9.508 1.00 65.50 201 ASP A CA 1
ATOM 1683 C C . ASP A 1 201 ? 0.211 5.138 -8.885 1.00 65.50 201 ASP A C 1
ATOM 1685 O O . ASP A 1 201 ? 0.172 4.317 -7.976 1.00 65.50 201 ASP A O 1
ATOM 1689 N N . ARG A 1 202 ? 1.373 5.595 -9.351 1.00 67.12 202 ARG A N 1
ATOM 1690 C CA . ARG A 1 202 ? 2.665 5.014 -8.957 1.00 67.12 202 ARG A CA 1
ATOM 1691 C C . ARG A 1 202 ? 3.066 5.369 -7.535 1.00 67.12 202 ARG A C 1
ATOM 1693 O O . ARG A 1 202 ? 3.808 4.613 -6.923 1.00 67.12 202 ARG A O 1
ATOM 1700 N N . TYR A 1 203 ? 2.607 6.507 -7.037 1.00 69.31 203 TYR A N 1
ATOM 1701 C CA . TYR A 1 203 ? 2.906 6.954 -5.688 1.00 69.31 203 TYR A CA 1
ATOM 1702 C C . TYR A 1 203 ? 2.061 6.204 -4.659 1.00 69.31 203 TYR A C 1
ATOM 1704 O O . TYR A 1 203 ? 2.620 5.656 -3.717 1.00 69.31 203 TYR A O 1
ATOM 1712 N N . ALA A 1 204 ? 0.749 6.069 -4.893 1.00 72.75 204 ALA A N 1
ATOM 1713 C CA . ALA A 1 204 ? -0.115 5.240 -4.051 1.00 72.75 204 ALA A CA 1
ATOM 1714 C C . ALA A 1 204 ? 0.346 3.772 -4.028 1.00 72.75 204 ALA A C 1
ATOM 1716 O O . ALA A 1 204 ? 0.452 3.180 -2.959 1.00 72.75 204 ALA A O 1
ATOM 1717 N N . LEU A 1 205 ? 0.703 3.213 -5.192 1.00 77.12 205 LEU A N 1
ATOM 1718 C CA . LEU A 1 205 ? 1.278 1.867 -5.278 1.00 77.12 205 LEU A CA 1
ATOM 1719 C C . LEU A 1 205 ? 2.649 1.778 -4.593 1.00 77.12 205 LEU A C 1
ATOM 1721 O O . LEU A 1 205 ? 2.945 0.772 -3.968 1.00 77.12 205 LEU A O 1
ATOM 1725 N N . GLY A 1 206 ? 3.484 2.815 -4.691 1.00 73.12 206 GLY A N 1
ATOM 1726 C CA . GLY A 1 206 ? 4.785 2.856 -4.022 1.00 73.12 206 GLY A CA 1
ATOM 1727 C C . GLY A 1 206 ? 4.673 2.767 -2.500 1.00 73.12 206 GLY A C 1
ATOM 1728 O O . GLY A 1 206 ? 5.468 2.065 -1.888 1.00 73.12 206 GLY A O 1
ATOM 1729 N N . HIS A 1 207 ? 3.664 3.415 -1.910 1.00 72.12 207 HIS A N 1
ATOM 1730 C CA . HIS A 1 207 ? 3.383 3.298 -0.472 1.00 72.12 207 HIS A CA 1
ATOM 1731 C C . HIS A 1 207 ? 2.820 1.943 -0.111 1.00 72.12 207 HIS A C 1
ATOM 1733 O O . HIS A 1 207 ? 3.304 1.310 0.820 1.00 72.12 207 HIS A O 1
ATOM 1739 N N . LEU A 1 208 ? 1.835 1.486 -0.885 1.00 83.56 208 LEU A N 1
ATOM 1740 C CA . LEU A 1 208 ? 1.200 0.202 -0.645 1.00 83.56 208 LEU A CA 1
ATOM 1741 C C . LEU A 1 208 ? 2.238 -0.922 -0.637 1.00 83.56 208 LEU A C 1
ATOM 1743 O O . LEU A 1 20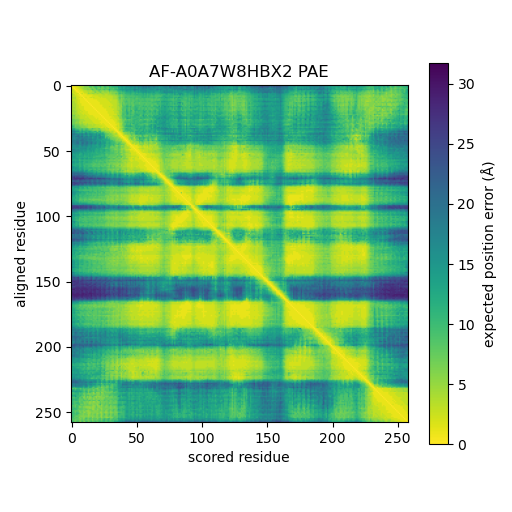8 ? 2.342 -1.669 0.326 1.00 83.56 208 LEU A O 1
ATOM 1747 N N . TYR A 1 209 ? 3.063 -0.982 -1.678 1.00 84.81 209 TYR A N 1
ATOM 1748 C CA . TYR A 1 209 ? 4.059 -2.032 -1.853 1.00 84.81 209 TYR A CA 1
ATOM 1749 C C . TYR A 1 209 ? 5.383 -1.760 -1.142 1.00 84.81 209 TYR A C 1
ATOM 1751 O O . TYR A 1 209 ? 6.289 -2.583 -1.235 1.00 84.81 209 TYR A O 1
ATOM 1759 N N . GLY A 1 210 ? 5.518 -0.636 -0.433 1.00 81.81 210 GLY A N 1
ATOM 1760 C CA . GLY A 1 210 ? 6.692 -0.376 0.398 1.00 81.81 210 GLY A CA 1
ATOM 1761 C C . GLY A 1 210 ? 6.848 -1.439 1.486 1.00 81.81 210 GLY A C 1
ATOM 1762 O O . GLY A 1 210 ? 7.948 -1.942 1.695 1.00 81.81 210 GLY A O 1
ATOM 1763 N N . ALA A 1 211 ? 5.733 -1.845 2.104 1.00 83.69 211 ALA A N 1
ATOM 1764 C CA . ALA A 1 211 ? 5.706 -2.936 3.075 1.00 83.69 211 ALA A CA 1
ATOM 1765 C C . ALA A 1 211 ? 6.088 -4.285 2.448 1.00 83.69 211 ALA A C 1
ATOM 1767 O O . ALA A 1 211 ? 6.908 -5.012 2.996 1.00 83.69 211 ALA A O 1
ATOM 1768 N N . ASP A 1 212 ? 5.543 -4.594 1.273 1.00 87.69 212 ASP A N 1
ATOM 1769 C CA . ASP A 1 212 ? 5.825 -5.831 0.539 1.00 87.69 212 ASP A CA 1
ATOM 1770 C C . ASP A 1 212 ? 7.304 -5.938 0.165 1.00 87.69 212 ASP A C 1
ATOM 1772 O O . ASP A 1 212 ? 7.909 -6.997 0.295 1.00 87.69 212 ASP A O 1
ATOM 1776 N N . GLN A 1 213 ? 7.882 -4.828 -0.300 1.00 82.62 213 GLN A N 1
ATOM 1777 C CA . GLN A 1 213 ? 9.287 -4.734 -0.664 1.00 82.62 213 GLN A CA 1
ATOM 1778 C C . GLN A 1 213 ? 10.184 -4.958 0.555 1.00 82.62 213 GLN A C 1
ATOM 1780 O O . GLN A 1 213 ? 11.161 -5.691 0.454 1.00 82.62 213 GLN A O 1
ATOM 1785 N N . LEU A 1 214 ? 9.841 -4.357 1.696 1.00 83.62 214 LEU A N 1
ATOM 1786 C CA . LEU A 1 214 ? 10.594 -4.504 2.936 1.00 83.62 214 LEU A CA 1
ATOM 1787 C C . LEU A 1 214 ? 10.563 -5.948 3.452 1.00 83.62 214 LEU A C 1
ATOM 1789 O O . LEU A 1 214 ? 11.611 -6.528 3.706 1.00 83.62 214 LEU A O 1
ATOM 1793 N N . LEU A 1 215 ? 9.374 -6.554 3.541 1.00 85.25 215 LEU A N 1
ATOM 1794 C CA . LEU A 1 215 ? 9.232 -7.954 3.957 1.00 85.25 215 LEU A CA 1
ATOM 1795 C C . LEU A 1 215 ? 9.968 -8.910 3.011 1.00 85.25 215 LEU A C 1
ATOM 1797 O O . LEU A 1 215 ? 10.473 -9.943 3.446 1.00 85.25 215 LEU A O 1
ATOM 1801 N N . TRP A 1 216 ? 10.049 -8.569 1.726 1.00 83.62 216 TRP A N 1
ATOM 1802 C CA . TRP A 1 216 ? 10.848 -9.326 0.776 1.00 83.62 216 TRP A CA 1
ATOM 1803 C C . TRP A 1 216 ? 12.359 -9.161 1.017 1.00 83.62 216 TRP A C 1
ATOM 1805 O O . TRP A 1 216 ? 13.077 -10.161 1.035 1.00 83.62 216 TRP A O 1
ATOM 1815 N N . GLU A 1 217 ? 12.845 -7.927 1.195 1.00 80.06 217 GLU A N 1
ATOM 1816 C CA . GLU A 1 217 ? 14.269 -7.622 1.425 1.00 80.06 217 GLU A CA 1
ATOM 1817 C C . GLU A 1 217 ? 14.811 -8.309 2.683 1.00 80.06 217 GLU A C 1
ATOM 1819 O O . GLU A 1 217 ? 15.965 -8.739 2.695 1.00 80.06 217 GLU A O 1
ATOM 1824 N N . GLU A 1 218 ? 13.956 -8.471 3.690 1.00 81.69 218 GLU A N 1
ATOM 1825 C CA . GLU A 1 218 ? 14.261 -9.141 4.955 1.00 81.69 218 GLU A CA 1
ATOM 1826 C C . GLU A 1 218 ? 14.032 -10.664 4.909 1.00 81.69 218 GLU A C 1
ATOM 1828 O O . GLU A 1 218 ? 14.238 -11.350 5.903 1.00 81.69 218 GLU A O 1
ATOM 1833 N N . GLY A 1 219 ? 13.614 -11.231 3.769 1.00 78.56 219 GLY A N 1
ATOM 1834 C CA . GLY A 1 219 ? 13.425 -12.682 3.636 1.00 78.56 219 GLY A CA 1
ATOM 1835 C C . GLY A 1 219 ? 12.189 -13.236 4.358 1.00 78.56 219 GLY A C 1
ATOM 1836 O O . GLY A 1 219 ? 12.073 -14.441 4.581 1.00 78.56 219 GLY A O 1
ATOM 1837 N N . VAL A 1 220 ? 11.238 -12.373 4.711 1.00 83.25 220 VAL A N 1
ATOM 1838 C CA . VAL A 1 220 ? 10.031 -12.739 5.463 1.00 83.25 220 VAL A CA 1
ATOM 1839 C C . VAL A 1 220 ? 8.948 -13.255 4.530 1.00 83.25 220 VAL A C 1
ATOM 1841 O O . VAL A 1 220 ? 8.395 -14.334 4.741 1.00 83.25 220 VAL A O 1
ATOM 1844 N N . TYR A 1 221 ? 8.633 -12.484 3.486 1.00 83.69 221 TYR A N 1
ATOM 1845 C CA . TYR A 1 221 ? 7.508 -12.787 2.611 1.00 83.69 221 TYR A CA 1
ATOM 1846 C C . TYR A 1 221 ? 7.655 -12.199 1.208 1.00 83.69 221 TYR A C 1
ATOM 1848 O O . TYR A 1 221 ? 8.102 -11.068 1.032 1.00 83.69 221 TYR A O 1
ATOM 1856 N N . LEU A 1 222 ? 7.212 -12.954 0.199 1.00 82.88 222 LEU A N 1
ATOM 1857 C CA . LEU A 1 222 ? 7.104 -12.489 -1.180 1.00 82.88 222 LEU A CA 1
ATOM 1858 C C . LEU A 1 222 ? 5.627 -12.350 -1.563 1.00 82.88 222 LEU A C 1
ATOM 1860 O O . LEU A 1 222 ? 4.967 -13.329 -1.904 1.00 82.88 222 LEU A O 1
ATOM 1864 N N . SER A 1 223 ? 5.133 -11.113 -1.540 1.00 86.50 223 SER A N 1
ATOM 1865 C CA . SER A 1 223 ? 3.743 -10.788 -1.873 1.00 86.50 223 SER A CA 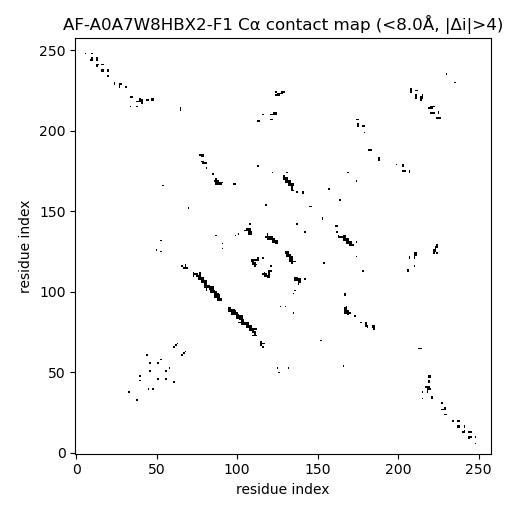1
ATOM 1866 C C . SER A 1 223 ? 3.378 -11.136 -3.327 1.00 86.50 223 SER A C 1
ATOM 1868 O O . SER A 1 223 ? 4.138 -10.792 -4.241 1.00 86.50 223 SER A O 1
ATOM 1870 N N . PRO A 1 224 ? 2.195 -11.737 -3.582 1.00 85.00 224 PRO A N 1
ATOM 1871 C CA . PRO A 1 224 ? 1.693 -11.999 -4.933 1.00 85.00 224 PRO A CA 1
ATOM 1872 C C . PRO A 1 224 ? 1.341 -10.710 -5.691 1.00 85.00 224 PRO A C 1
ATOM 1874 O O . PRO A 1 224 ? 1.309 -10.710 -6.923 1.00 85.00 224 PRO A O 1
ATOM 1877 N N . ASP A 1 225 ? 1.097 -9.614 -4.967 1.00 83.38 225 ASP A N 1
ATOM 1878 C CA . ASP A 1 225 ? 0.771 -8.306 -5.533 1.00 83.38 225 ASP A CA 1
ATOM 1879 C C . ASP A 1 225 ? 2.012 -7.436 -5.790 1.00 83.38 225 ASP A C 1
ATOM 1881 O O . ASP A 1 225 ? 1.890 -6.405 -6.459 1.00 83.38 225 ASP A O 1
ATOM 1885 N N . LEU A 1 226 ? 3.202 -7.830 -5.303 1.00 78.44 226 LEU A N 1
ATOM 1886 C CA . LEU A 1 226 ? 4.425 -7.039 -5.459 1.00 78.44 226 LEU A CA 1
ATOM 1887 C C . LEU A 1 226 ? 4.684 -6.794 -6.958 1.00 78.44 226 LEU A C 1
ATOM 1889 O O . LEU A 1 226 ? 4.957 -7.734 -7.715 1.00 78.44 226 LEU A O 1
ATOM 1893 N N . PRO A 1 227 ? 4.588 -5.540 -7.440 1.00 66.25 227 PRO A N 1
ATOM 1894 C CA . PRO A 1 227 ? 4.589 -5.271 -8.860 1.00 66.25 227 PRO A CA 1
ATOM 1895 C C . PRO A 1 227 ? 5.982 -5.500 -9.427 1.00 66.25 227 PRO A C 1
ATOM 1897 O O . PRO A 1 227 ? 6.900 -4.689 -9.304 1.00 66.25 227 PRO A O 1
ATOM 1900 N N . ILE A 1 228 ? 6.085 -6.567 -10.199 1.00 57.94 228 ILE A N 1
ATOM 1901 C CA . ILE A 1 228 ? 7.176 -6.860 -11.119 1.00 57.94 228 ILE A CA 1
ATOM 1902 C C . ILE A 1 228 ? 7.037 -5.896 -12.322 1.00 57.94 228 ILE A C 1
ATOM 1904 O O . ILE A 1 228 ? 6.690 -6.276 -13.440 1.00 57.94 228 ILE A O 1
ATOM 1908 N N . SER A 1 229 ? 7.201 -4.585 -12.103 1.00 53.44 229 SER A N 1
ATOM 1909 C CA . SER A 1 229 ? 7.010 -3.592 -13.168 1.00 53.44 229 SER A CA 1
ATOM 1910 C C . SER A 1 229 ? 8.180 -3.630 -14.153 1.00 53.44 229 SER A C 1
ATOM 1912 O O . SER A 1 229 ? 9.267 -3.124 -13.877 1.00 53.44 229 SER A O 1
ATOM 1914 N N . PHE A 1 230 ? 7.948 -4.218 -15.330 1.00 49.31 230 PHE A N 1
ATOM 1915 C CA . PHE A 1 230 ? 8.947 -4.335 -16.400 1.00 49.31 230 PHE A CA 1
ATOM 1916 C C . PHE A 1 230 ? 9.185 -3.035 -17.189 1.00 49.31 230 PHE A C 1
ATOM 1918 O O . PHE A 1 230 ? 10.242 -2.883 -17.800 1.00 49.31 230 PHE A O 1
ATOM 1925 N N . TRP A 1 231 ? 8.231 -2.094 -17.191 1.00 47.41 231 TRP A N 1
ATOM 1926 C CA . TRP A 1 231 ? 8.272 -0.897 -18.041 1.00 47.41 231 TRP A CA 1
ATOM 1927 C C . TRP A 1 231 ? 7.760 0.335 -17.290 1.00 47.41 231 TRP A C 1
ATOM 1929 O O . TRP A 1 231 ? 6.605 0.364 -16.871 1.00 47.41 231 TRP A O 1
ATOM 1939 N N . ARG A 1 232 ? 8.582 1.386 -17.157 1.00 62.06 232 ARG A N 1
ATOM 1940 C CA . ARG A 1 232 ? 8.119 2.702 -16.681 1.00 62.06 232 ARG A CA 1
ATOM 1941 C C . ARG A 1 232 ? 7.905 3.642 -17.883 1.00 62.06 232 ARG A C 1
ATOM 1943 O O . ARG A 1 232 ? 8.218 3.332 -19.035 1.00 62.06 232 ARG A O 1
ATOM 1950 N N . LEU A 1 233 ? 7.299 4.802 -17.627 1.00 63.12 233 LEU A N 1
ATOM 1951 C CA . LEU A 1 233 ? 6.970 5.778 -18.672 1.00 63.12 233 LEU A CA 1
ATOM 1952 C C . LEU A 1 233 ? 8.194 6.242 -19.500 1.00 63.12 233 LEU A C 1
ATOM 1954 O O . LEU A 1 233 ? 8.076 6.293 -20.724 1.00 63.12 233 LEU A O 1
ATOM 1958 N N . PRO A 1 234 ? 9.372 6.539 -18.909 1.00 68.06 234 PRO A N 1
ATOM 1959 C CA . PRO A 1 234 ? 10.570 6.872 -19.684 1.00 68.06 234 PRO A CA 1
ATOM 1960 C C . PRO A 1 234 ? 10.986 5.774 -20.667 1.00 68.06 234 PRO A C 1
ATOM 1962 O O . PRO A 1 234 ? 11.461 6.077 -21.753 1.00 68.06 234 PRO A O 1
ATOM 1965 N N . GLU A 1 235 ? 10.785 4.507 -20.318 1.00 63.78 235 GLU A N 1
ATOM 1966 C CA . GLU A 1 235 ? 11.113 3.342 -21.134 1.00 63.78 235 GLU A CA 1
ATOM 1967 C C . GLU A 1 235 ? 10.153 3.225 -22.315 1.00 63.78 235 GLU A C 1
ATOM 1969 O O . GLU A 1 235 ? 10.594 2.987 -23.437 1.00 63.78 235 GLU A O 1
ATOM 1974 N N . ILE A 1 236 ? 8.862 3.481 -22.093 1.00 70.69 236 ILE A N 1
ATOM 1975 C CA . ILE A 1 236 ? 7.864 3.573 -23.166 1.00 70.69 236 ILE A CA 1
ATOM 1976 C C . ILE A 1 236 ? 8.230 4.716 -24.123 1.00 70.69 236 ILE A C 1
ATOM 1978 O O . ILE A 1 236 ? 8.240 4.530 -25.338 1.00 70.69 236 ILE A O 1
ATOM 1982 N N . LEU A 1 237 ? 8.600 5.886 -23.597 1.00 75.12 237 LEU A N 1
ATOM 1983 C CA . LEU A 1 237 ? 9.026 7.028 -24.414 1.00 75.12 237 LEU A CA 1
ATOM 1984 C C . LEU A 1 237 ? 10.309 6.729 -25.200 1.00 75.12 237 LEU A C 1
ATOM 1986 O O . LEU A 1 237 ? 10.413 7.068 -26.379 1.00 75.12 237 LEU A O 1
ATOM 1990 N N . LEU A 1 238 ? 11.270 6.052 -24.574 1.00 74.69 238 LEU A N 1
ATOM 1991 C CA . LEU A 1 238 ? 12.520 5.640 -25.201 1.00 74.69 238 LEU A CA 1
ATOM 1992 C C . LEU A 1 238 ? 12.267 4.607 -26.311 1.00 74.69 238 LEU A C 1
ATOM 1994 O O . LEU A 1 238 ? 12.837 4.721 -27.396 1.00 74.69 238 LEU A O 1
ATOM 1998 N N . LEU A 1 239 ? 11.350 3.661 -26.087 1.00 76.25 239 LEU A N 1
ATOM 1999 C CA . LEU A 1 239 ? 10.897 2.691 -27.083 1.00 76.25 239 LEU A CA 1
ATOM 2000 C C . LEU A 1 239 ? 10.246 3.400 -28.280 1.00 76.25 239 LEU A C 1
ATOM 2002 O O . LEU A 1 239 ? 10.598 3.127 -29.426 1.00 76.25 239 LEU A O 1
ATOM 2006 N N . LEU A 1 240 ? 9.352 4.361 -28.030 1.00 79.00 240 LEU A N 1
ATOM 2007 C CA . LEU A 1 240 ? 8.704 5.160 -29.077 1.00 79.00 240 LEU A CA 1
ATOM 2008 C C . LEU A 1 240 ? 9.719 5.989 -29.884 1.00 79.00 240 LEU A C 1
ATOM 2010 O O . LEU A 1 240 ? 9.617 6.082 -31.113 1.00 79.00 240 LEU A O 1
ATOM 2014 N N . LEU A 1 241 ? 10.742 6.550 -29.232 1.00 78.81 241 LEU A N 1
ATOM 2015 C CA . LEU A 1 241 ? 11.843 7.251 -29.904 1.00 78.81 241 LEU A CA 1
ATOM 2016 C C . LEU A 1 241 ? 12.660 6.314 -30.805 1.00 78.81 241 LEU A C 1
ATOM 2018 O O . LEU A 1 241 ? 13.014 6.686 -31.925 1.00 78.81 241 LEU A O 1
ATOM 2022 N N . ILE A 1 242 ? 12.911 5.081 -30.368 1.00 79.44 242 ILE A N 1
ATOM 2023 C CA . ILE A 1 242 ? 13.610 4.077 -31.179 1.00 79.44 242 ILE A CA 1
ATOM 2024 C C . ILE A 1 242 ? 12.764 3.672 -32.384 1.00 79.44 242 ILE A C 1
ATOM 2026 O O . ILE A 1 242 ? 13.253 3.706 -33.514 1.00 79.44 242 ILE A O 1
ATOM 2030 N N . VAL A 1 243 ? 11.489 3.338 -32.164 1.00 81.62 243 VAL A N 1
ATOM 2031 C CA . VAL A 1 243 ? 10.563 2.918 -33.225 1.00 81.62 243 VAL A CA 1
ATOM 2032 C C . VAL A 1 243 ? 10.402 4.024 -34.270 1.00 81.62 243 VAL A C 1
ATOM 2034 O O . VAL A 1 243 ? 10.504 3.758 -35.469 1.00 81.62 243 VAL A O 1
ATOM 2037 N N . SER A 1 244 ? 10.239 5.279 -33.841 1.00 80.06 244 SER A N 1
ATOM 2038 C CA . SER A 1 244 ? 10.149 6.423 -34.758 1.00 80.06 244 SER A CA 1
ATOM 2039 C C . SER A 1 244 ? 11.452 6.664 -35.533 1.00 80.06 244 SER A C 1
ATOM 2041 O O . SER A 1 244 ? 11.413 6.940 -36.738 1.00 80.06 244 SER A O 1
ATOM 2043 N N . GLY A 1 245 ? 12.613 6.493 -34.890 1.00 80.25 245 GLY A N 1
ATOM 2044 C CA . GLY A 1 245 ? 13.923 6.562 -35.538 1.00 80.25 245 GLY A CA 1
ATOM 2045 C C . GLY A 1 245 ? 14.107 5.499 -36.625 1.00 80.25 245 GLY A C 1
ATOM 2046 O O . GLY A 1 245 ? 14.517 5.823 -37.745 1.00 80.25 245 GLY A O 1
ATOM 2047 N N . ILE A 1 246 ? 13.743 4.247 -36.328 1.00 80.06 246 ILE A N 1
ATOM 2048 C CA . ILE A 1 246 ? 13.803 3.119 -37.271 1.00 80.06 246 ILE A CA 1
ATOM 2049 C C . ILE A 1 246 ? 12.843 3.345 -38.445 1.00 80.06 246 ILE A C 1
ATOM 2051 O O . ILE A 1 246 ? 13.253 3.225 -39.602 1.00 80.06 246 ILE A O 1
ATOM 2055 N N . ALA A 1 247 ? 11.594 3.737 -38.174 1.00 80.56 247 ALA A N 1
ATOM 2056 C CA . ALA A 1 247 ? 10.596 4.006 -39.208 1.00 80.56 247 ALA A CA 1
ATOM 2057 C C . ALA A 1 247 ? 11.067 5.098 -40.183 1.00 80.56 247 ALA A C 1
ATOM 2059 O O . ALA A 1 247 ? 11.002 4.930 -41.403 1.00 80.56 247 ALA A O 1
ATOM 2060 N N . LYS A 1 248 ? 11.632 6.195 -39.663 1.00 81.75 248 LYS A N 1
ATOM 2061 C CA . LYS A 1 248 ? 12.184 7.279 -40.487 1.00 81.75 248 LYS A CA 1
ATOM 2062 C C . LYS A 1 248 ? 13.365 6.813 -41.342 1.00 81.75 248 LYS A C 1
ATOM 2064 O O . LYS A 1 248 ? 13.463 7.192 -42.511 1.00 81.75 248 LYS A O 1
ATOM 2069 N N . ALA A 1 249 ? 14.254 5.987 -40.787 1.00 78.38 249 ALA A N 1
ATOM 2070 C CA . ALA A 1 249 ? 15.371 5.415 -41.534 1.00 78.38 249 ALA A CA 1
ATOM 2071 C C . ALA A 1 249 ? 14.887 4.499 -42.673 1.00 78.38 249 ALA A C 1
ATOM 2073 O O . ALA A 1 249 ? 15.394 4.603 -43.794 1.00 78.38 249 ALA A O 1
ATOM 2074 N N . ALA A 1 250 ? 13.871 3.668 -42.417 1.00 80.50 250 ALA A N 1
ATOM 2075 C CA . ALA A 1 250 ? 13.275 2.777 -43.409 1.00 80.50 250 ALA A CA 1
ATOM 2076 C C . ALA A 1 250 ? 12.632 3.548 -44.577 1.00 80.50 250 ALA A C 1
ATOM 2078 O O . ALA A 1 250 ? 12.901 3.238 -45.739 1.00 80.50 250 ALA A O 1
ATOM 2079 N N . VAL A 1 251 ? 11.864 4.607 -44.290 1.00 85.56 251 VAL A N 1
ATOM 2080 C CA . VAL A 1 251 ? 11.260 5.471 -45.324 1.00 85.56 251 VAL A CA 1
ATOM 2081 C C . VAL A 1 251 ? 12.335 6.144 -46.182 1.00 85.56 251 VAL A C 1
ATOM 2083 O O . VAL A 1 251 ? 12.261 6.101 -47.410 1.00 85.56 251 VAL A O 1
ATOM 2086 N N . CYS A 1 252 ? 13.375 6.713 -45.565 1.00 83.12 252 CYS A N 1
ATOM 2087 C CA . CYS A 1 252 ? 14.490 7.325 -46.296 1.00 83.12 252 CYS A CA 1
ATOM 2088 C C . CYS A 1 252 ? 15.207 6.324 -47.216 1.00 83.12 252 CYS A C 1
ATOM 2090 O O . CYS A 1 252 ? 15.585 6.672 -48.337 1.00 83.12 252 CYS A O 1
ATOM 2092 N N . ALA A 1 253 ? 15.393 5.083 -46.758 1.00 78.56 253 ALA A N 1
ATOM 2093 C CA . ALA A 1 253 ? 15.996 4.027 -47.562 1.00 78.56 253 ALA A CA 1
ATOM 2094 C C . ALA A 1 253 ? 15.101 3.621 -48.744 1.00 78.56 253 ALA A C 1
ATOM 2096 O O . ALA A 1 253 ? 15.614 3.417 -49.843 1.00 78.56 253 ALA A O 1
ATOM 2097 N N . ALA A 1 254 ? 13.781 3.548 -48.543 1.00 86.25 254 ALA A N 1
ATOM 2098 C CA . ALA A 1 254 ? 12.818 3.220 -49.592 1.00 86.25 254 ALA A CA 1
ATOM 2099 C C . ALA A 1 254 ? 12.737 4.306 -50.677 1.00 86.25 254 ALA A C 1
ATOM 2101 O O . ALA A 1 254 ? 12.743 3.981 -51.862 1.00 86.25 254 ALA A O 1
ATOM 2102 N N . VAL A 1 255 ? 12.731 5.588 -50.290 1.00 90.12 255 VAL A N 1
ATOM 2103 C CA . VAL A 1 255 ? 12.731 6.718 -51.239 1.00 90.12 255 VAL A CA 1
ATOM 2104 C C . VAL A 1 255 ? 13.995 6.726 -52.094 1.00 90.12 255 VAL A C 1
ATOM 2106 O O . VAL A 1 255 ? 13.909 6.974 -53.284 1.00 90.12 255 VAL A O 1
ATOM 2109 N N . LYS A 1 256 ? 15.163 6.405 -51.523 1.00 82.62 256 LYS A N 1
ATOM 2110 C CA . LYS A 1 256 ? 16.436 6.397 -52.263 1.00 82.62 256 LYS A CA 1
ATOM 2111 C C . LYS A 1 256 ? 16.550 5.262 -53.296 1.00 82.62 256 LYS A C 1
ATOM 2113 O O . LYS A 1 256 ? 17.448 5.301 -54.130 1.00 82.62 256 LYS A O 1
ATOM 2118 N N . ARG A 1 257 ? 15.701 4.232 -53.205 1.00 81.19 257 ARG A N 1
ATOM 2119 C CA . ARG A 1 257 ? 15.652 3.120 -54.171 1.00 81.19 257 ARG A CA 1
ATOM 2120 C C . ARG A 1 257 ? 14.730 3.393 -55.363 1.00 81.19 257 ARG A C 1
ATOM 2122 O O . ARG A 1 257 ? 14.762 2.606 -56.303 1.00 81.19 257 ARG A O 1
ATOM 2129 N N . ARG A 1 258 ? 13.900 4.436 -55.294 1.00 77.25 258 ARG A N 1
ATOM 2130 C CA . ARG A 1 258 ? 13.085 4.925 -56.412 1.00 77.25 258 ARG A CA 1
ATOM 2131 C C . ARG A 1 258 ? 13.846 6.009 -57.160 1.00 77.25 258 ARG A C 1
ATOM 2133 O O . ARG A 1 258 ? 13.670 6.062 -58.390 1.00 77.25 258 ARG A O 1
#

Radius of gyration: 24.06 Å; Cα contacts (8 Å, |Δi|>4): 302; chains: 1; bounding box: 47×43×84 Å

pLDDT: mean 76.58, std 13.43, range [35.25, 97.12]

Secondary structure (DSSP, 8-state):
-HHHHHHHHHHHHHHHHHHHHHHHHHHHHHHHHHHHHS----SS--TTTTT--TTTS-HHHHHHHH-----S---TT-EEE-SS-EEEESSSSSS--EEEEEPTT-EEE-SS-TTTT-TTT-EEE-SSTTEEEEPPPEEHHHHHHHHHHHSS-GGG----TTS--S-EEEEHHHHHHHHHHHHHH-GGGGGGTTTHHHHHHHHHHHHHHHHHHHHHHTTS---TTS------HHHHHHHHHHHHHHHHHHHHHHHHT-

Sequence (258 aa):
MRKYFFGRIGMVCAIICAILLMLRLSYTILYNRSLTKDFVPDDWITEYQDHSSMDEMDIEKIVDSYFSVSPLNAPLDQSVVLDRDIYYYSEPDGDSQILCKLNAGERYFIYGDFLTLQPRTLSLPTYDQGWRYALPLITEEQYRKLDYLSGLPVWVRGEGPYISEQYGYIRTEDMIYLIRNFQRQSADYSWMDEIRWLFDDRYALGHLYGADQLLWEEGVYLSPDLPISFWRLPEILLLLLIVSGIAKAAVCAAVKRR

Nearest PDB structures (foldseek):
  3npf-assembly1_B  TM=4.467E-01  e=6.827E-01  Bacteroides ovatus ATCC 8483
  6hq5-assembly1_B  TM=5.353E-01  e=1.551E+00  Bdellovibrio bacteriovorus HD100
  2hkx-assembly1_B  TM=5.220E-01  e=1.551E+00  Carboxydothermus hydrogenoformans
  6biq-assembly4_C  TM=4.279E-01  e=1.301E+00  Trichomonas vaginalis
  6hq5-assembly1_A  TM=2.272E-01  e=8.631E-01  Bdellovibrio bacteriovorus HD100